Protein AF-A0A553P8K8-F1 (afdb_monomer)

Mean predicted aligned error: 15.62 Å

pLDDT: mean 84.31, std 15.97, range [32.31, 98.62]

Secondary structure (DSSP, 8-state):
-----------------------HHHHTTT-EEEETTS--GGG-EETTSSTTS-TTEEEETT-S---HHHHTTT-EEEETTT--SEEEETTSSTTS-TTEEEEEE------TT-----EEGGGTEEEEEGGG-SS-EETTSSSSSTTEEEEESS----HHHHHHHHHTT-BEEEEE-SSTTS--EEETTEEGGG--HHHHHHTT--HHHHHHHGGGTT--SHHHHHHTT--GGG-B--HHHHHHHHHHHHHHHHHHHGGGTTTS-HHHHHHHHHHHHHHGGGGTSS--SSSS-TTS--HHHHHHHTS---HHHHHHHHHHHHHHHHHTT--HHHHHHHHHHHHH-

Structure (mmCIF, N/CA/C/O backbone):
data_AF-A0A553P8K8-F1
#
_entry.id   AF-A0A553P8K8-F1
#
loop_
_atom_site.group_PDB
_atom_site.id
_atom_site.type_symbol
_atom_site.label_atom_id
_atom_site.label_alt_id
_atom_site.label_comp_id
_atom_site.label_asym_id
_atom_site.label_entity_id
_atom_site.label_seq_id
_atom_site.pdbx_PDB_ins_code
_atom_site.Cartn_x
_atom_site.Cartn_y
_atom_site.Cartn_z
_atom_site.occupancy
_atom_site.B_iso_or_equiv
_atom_site.auth_seq_id
_atom_site.auth_comp_id
_atom_site.auth_asym_id
_atom_site.auth_atom_id
_atom_site.pdbx_PDB_model_num
ATOM 1 N N . MET A 1 1 ? 27.779 -40.373 88.474 1.00 36.53 1 MET A N 1
ATOM 2 C CA . MET A 1 1 ? 28.118 -40.672 87.062 1.00 36.53 1 MET A CA 1
ATOM 3 C C . MET A 1 1 ? 26.803 -40.945 86.344 1.00 36.53 1 MET A C 1
ATOM 5 O O . MET A 1 1 ? 26.098 -41.831 86.791 1.00 36.53 1 MET A O 1
ATOM 9 N N . TRP A 1 2 ? 26.260 -40.029 85.531 1.00 32.31 2 TRP A N 1
ATOM 10 C CA . TRP A 1 2 ? 26.608 -39.747 84.117 1.00 32.31 2 TRP A CA 1
ATOM 11 C C . TRP A 1 2 ? 26.552 -41.024 83.241 1.00 32.31 2 TRP A C 1
ATOM 13 O O . TRP A 1 2 ? 27.182 -41.990 83.642 1.00 32.31 2 TRP A O 1
ATOM 23 N N . PHE A 1 3 ? 25.894 -41.157 82.074 1.00 33.22 3 PHE A N 1
ATOM 24 C CA . PHE A 1 3 ? 25.205 -40.263 81.119 1.00 33.22 3 PHE A CA 1
ATOM 25 C C . PHE A 1 3 ? 24.435 -41.147 80.076 1.00 33.22 3 PHE A C 1
ATOM 27 O O . PHE A 1 3 ? 24.927 -42.223 79.759 1.00 33.22 3 PHE A O 1
ATOM 34 N N . LEU A 1 4 ? 23.281 -40.669 79.561 1.00 38.62 4 LEU A N 1
ATOM 35 C CA . LEU A 1 4 ? 22.774 -40.659 78.150 1.00 38.62 4 LEU A CA 1
ATOM 36 C C . LEU A 1 4 ? 22.947 -41.902 77.222 1.00 38.62 4 LEU A C 1
ATOM 38 O O . LEU A 1 4 ? 24.040 -42.411 77.039 1.00 38.62 4 LEU A O 1
ATOM 42 N N . THR A 1 5 ? 21.932 -42.416 76.510 1.00 41.25 5 THR A N 1
ATOM 43 C CA . THR A 1 5 ? 21.154 -41.851 75.369 1.00 41.25 5 THR A CA 1
ATOM 44 C C . THR A 1 5 ? 20.047 -42.885 75.020 1.00 41.25 5 THR A C 1
ATOM 46 O O . THR A 1 5 ? 20.239 -44.069 75.255 1.00 41.25 5 THR A O 1
ATOM 49 N N . GLY A 1 6 ? 18.840 -42.603 74.521 1.00 42.31 6 GLY A N 1
ATOM 50 C CA . GLY A 1 6 ? 18.381 -41.533 73.641 1.00 42.31 6 GLY A CA 1
ATOM 51 C C . GLY A 1 6 ? 18.150 -42.078 72.222 1.00 42.31 6 GLY A C 1
ATOM 52 O O . GLY A 1 6 ? 18.963 -41.804 71.350 1.00 42.31 6 GLY A O 1
ATOM 53 N N . LEU A 1 7 ? 17.070 -42.840 71.978 1.00 38.34 7 LEU A N 1
ATOM 54 C CA . LEU A 1 7 ? 16.635 -43.197 70.618 1.00 38.34 7 LEU A CA 1
ATOM 55 C C . LEU A 1 7 ? 15.316 -42.486 70.297 1.00 38.34 7 LEU A C 1
ATOM 57 O O . LEU A 1 7 ? 14.220 -43.021 70.450 1.00 38.34 7 LEU A O 1
ATOM 61 N N . THR A 1 8 ? 15.444 -41.226 69.894 1.00 40.09 8 THR A N 1
ATOM 62 C CA . THR A 1 8 ? 14.352 -40.408 69.373 1.00 40.09 8 THR A CA 1
ATOM 63 C C . THR A 1 8 ? 14.054 -40.860 67.947 1.00 40.09 8 THR A C 1
ATOM 65 O O . THR A 1 8 ? 14.883 -40.705 67.051 1.00 40.09 8 THR A O 1
ATOM 68 N N . LEU A 1 9 ? 12.863 -41.416 67.726 1.00 37.69 9 LEU A N 1
ATOM 69 C CA . LEU A 1 9 ? 12.336 -41.681 66.392 1.00 37.69 9 LEU A CA 1
ATOM 70 C C . LEU A 1 9 ? 12.043 -40.329 65.722 1.00 37.69 9 LEU A C 1
ATOM 72 O O . LEU A 1 9 ? 11.019 -39.697 65.979 1.00 37.69 9 LEU A O 1
ATOM 76 N N . VAL A 1 10 ? 12.975 -39.850 64.899 1.00 37.12 10 VAL A N 1
ATOM 77 C CA . VAL A 1 10 ? 12.772 -38.674 64.049 1.00 37.12 10 VAL A CA 1
ATOM 78 C C . VAL A 1 10 ? 11.773 -39.063 62.963 1.00 37.12 10 VAL A C 1
ATOM 80 O O . VAL A 1 10 ? 12.131 -39.632 61.934 1.00 37.12 10 VAL A O 1
ATOM 83 N N . ILE A 1 11 ? 10.495 -38.764 63.197 1.00 42.91 11 ILE A N 1
ATOM 84 C CA . ILE A 1 11 ? 9.502 -38.689 62.128 1.00 42.91 11 ILE A CA 1
ATOM 85 C C . ILE A 1 11 ? 9.919 -37.497 61.268 1.00 42.91 11 ILE A C 1
ATOM 87 O O . ILE A 1 11 ? 9.660 -36.343 61.608 1.00 42.91 11 ILE A O 1
ATOM 91 N N . LEU A 1 12 ? 10.606 -37.786 60.164 1.00 33.94 12 LEU A N 1
ATOM 92 C CA . LEU A 1 12 ? 10.757 -36.871 59.042 1.00 33.94 12 LEU A CA 1
ATOM 93 C C . LEU A 1 12 ? 9.349 -36.473 58.594 1.00 33.94 12 LEU A C 1
ATOM 95 O O . LEU A 1 12 ? 8.685 -37.194 57.847 1.00 33.94 12 LEU A O 1
ATOM 99 N N . GLN A 1 13 ? 8.877 -35.324 59.081 1.00 36.78 13 GLN A N 1
ATOM 100 C CA . GLN A 1 13 ? 7.763 -34.628 58.467 1.00 36.78 13 GLN A CA 1
ATOM 101 C C . GLN A 1 13 ? 8.209 -34.246 57.062 1.00 36.78 13 GLN A C 1
ATOM 103 O O . GLN A 1 13 ? 8.885 -33.243 56.836 1.00 36.78 13 GLN A O 1
ATOM 108 N N . LEU A 1 14 ? 7.846 -35.100 56.108 1.00 39.72 14 LEU A N 1
ATOM 109 C CA . LEU A 1 14 ? 7.731 -34.722 54.716 1.00 39.72 14 LEU A CA 1
ATOM 110 C C . LEU A 1 14 ? 6.786 -33.522 54.689 1.00 39.72 14 LEU A C 1
ATOM 112 O O . LEU A 1 14 ? 5.568 -33.683 54.765 1.00 39.72 14 LEU A O 1
ATOM 116 N N . ASN A 1 15 ? 7.367 -32.324 54.607 1.00 37.97 15 ASN A N 1
ATOM 117 C CA . ASN A 1 15 ? 6.693 -31.123 54.150 1.00 37.97 15 ASN A CA 1
ATOM 118 C C . ASN A 1 15 ? 6.167 -31.432 52.747 1.00 37.97 15 ASN A C 1
ATOM 120 O O . ASN A 1 15 ? 6.814 -31.146 51.740 1.00 37.97 15 ASN A O 1
ATOM 124 N N . LYS A 1 16 ? 4.994 -32.070 52.679 1.00 39.38 16 LYS A N 1
ATOM 125 C CA . LYS A 1 16 ? 4.161 -32.046 51.491 1.00 39.38 16 LYS A CA 1
ATOM 126 C C . LYS A 1 16 ? 3.899 -30.570 51.271 1.00 39.38 16 LYS A C 1
ATOM 128 O O . LYS A 1 16 ? 3.116 -29.963 51.997 1.00 39.38 16 LYS A O 1
ATOM 133 N N . ALA A 1 17 ? 4.601 -29.983 50.308 1.00 38.50 17 ALA A N 1
ATOM 134 C CA . ALA A 1 17 ? 4.125 -28.776 49.675 1.00 38.50 17 ALA A CA 1
ATOM 135 C C . ALA A 1 17 ? 2.690 -29.100 49.255 1.00 38.50 17 ALA A C 1
ATOM 137 O O . ALA A 1 17 ? 2.476 -29.910 48.353 1.00 38.50 17 ALA A O 1
ATOM 138 N N . PHE A 1 18 ? 1.713 -28.592 50.006 1.00 46.38 18 PHE A N 1
ATOM 139 C CA . PHE A 1 18 ? 0.316 -28.718 49.641 1.00 46.38 18 PHE A CA 1
ATOM 140 C C . PHE A 1 18 ? 0.182 -27.938 48.341 1.00 46.38 18 PHE A C 1
ATOM 142 O O . PHE A 1 18 ? 0.095 -26.713 48.335 1.00 46.38 18 PHE A O 1
ATOM 149 N N . CYS A 1 19 ? 0.267 -28.645 47.218 1.00 54.34 19 CYS A N 1
ATOM 150 C CA . CYS A 1 19 ? -0.132 -28.090 45.946 1.00 54.34 19 CYS A CA 1
ATOM 151 C C . CYS A 1 19 ? -1.620 -27.781 46.087 1.00 54.34 19 CYS A C 1
ATOM 153 O O . CYS A 1 19 ? -2.432 -28.698 46.166 1.00 54.34 19 CYS A O 1
ATOM 155 N N . TYR A 1 20 ? -1.967 -26.501 46.185 1.00 72.00 20 TYR A N 1
ATOM 156 C CA . TYR A 1 20 ? -3.355 -26.072 46.115 1.00 72.00 20 TYR A CA 1
ATOM 157 C C . TYR A 1 20 ? -3.889 -26.450 44.734 1.00 72.00 20 TYR A C 1
ATOM 159 O O . TYR A 1 20 ? -3.288 -26.104 43.713 1.00 72.00 20 TYR A O 1
ATOM 167 N N . TYR A 1 21 ? -4.996 -27.179 44.695 1.00 80.19 21 TYR A N 1
ATOM 168 C CA . TYR A 1 21 ? -5.663 -27.562 43.456 1.00 80.19 21 TYR A CA 1
ATOM 169 C C . TYR A 1 21 ? -7.107 -27.084 43.491 1.00 80.19 21 TYR A C 1
ATOM 171 O O . TYR A 1 21 ? -7.679 -26.855 44.554 1.00 80.19 21 TYR A O 1
ATOM 179 N N . ASN A 1 22 ? -7.702 -26.866 42.323 1.00 86.75 22 ASN A N 1
ATOM 180 C CA . ASN A 1 22 ? -9.091 -26.439 42.270 1.00 86.75 22 ASN A CA 1
ATOM 181 C C . ASN A 1 22 ? -10.005 -27.666 42.387 1.00 86.75 22 ASN A C 1
ATOM 183 O O . ASN A 1 22 ? -9.867 -28.612 41.614 1.00 86.75 22 ASN A O 1
ATOM 187 N N . GLU A 1 23 ? -10.912 -27.664 43.358 1.00 88.38 23 GLU A N 1
ATOM 188 C CA . GLU A 1 23 ? -11.800 -28.796 43.645 1.00 88.38 23 GLU A CA 1
ATOM 189 C C . GLU A 1 23 ? -13.124 -28.686 42.881 1.00 88.38 23 GLU A C 1
ATOM 191 O O . GLU A 1 23 ? -13.631 -27.584 42.659 1.00 88.38 23 GLU A O 1
ATOM 196 N N . ALA A 1 24 ? -13.735 -29.825 42.534 1.00 86.00 24 ALA A N 1
ATOM 197 C CA . ALA A 1 24 ? -14.970 -29.877 41.742 1.00 86.00 24 ALA A CA 1
ATOM 198 C C . ALA A 1 24 ? -16.115 -29.037 42.343 1.00 86.00 24 ALA A C 1
ATOM 200 O O . ALA A 1 24 ? -16.839 -28.354 41.624 1.00 86.00 24 ALA A O 1
ATOM 201 N N . SER A 1 25 ? -16.245 -29.015 43.671 1.00 88.88 25 SER A N 1
ATOM 202 C CA . SER A 1 25 ? -17.232 -28.203 44.395 1.00 88.88 25 SER A CA 1
ATOM 203 C C . SER A 1 25 ? -17.076 -26.691 44.187 1.00 88.88 25 SER A C 1
ATOM 205 O O . SER A 1 25 ? -18.080 -25.970 44.231 1.00 88.88 25 SER A O 1
ATOM 207 N N . CYS A 1 26 ? -15.849 -26.209 43.965 1.00 90.75 26 CYS A N 1
ATOM 208 C CA . CYS A 1 26 ? -15.557 -24.811 43.648 1.00 90.75 26 CYS A CA 1
ATOM 209 C C . CYS A 1 26 ? -15.636 -24.535 42.141 1.00 90.75 26 CYS A C 1
ATOM 211 O O . CYS A 1 26 ? -16.219 -23.529 41.737 1.00 90.75 26 CYS A O 1
ATOM 213 N N . VAL A 1 27 ? -15.154 -25.466 41.310 1.00 83.81 27 VAL A N 1
ATOM 214 C CA . VAL A 1 27 ? -15.294 -25.404 39.844 1.00 83.81 27 VAL A CA 1
ATOM 215 C C . VAL A 1 27 ? -16.767 -25.275 39.444 1.00 83.81 27 VAL A C 1
ATOM 217 O O . VAL A 1 27 ? -17.113 -24.400 38.658 1.00 83.81 27 VAL A O 1
ATOM 220 N N . ASN A 1 28 ? -17.658 -26.057 40.063 1.00 84.94 28 ASN A N 1
ATOM 221 C CA . ASN A 1 28 ? -19.104 -25.999 39.816 1.00 84.94 28 ASN A CA 1
ATOM 222 C C . ASN A 1 28 ? -19.750 -24.668 40.240 1.00 84.94 28 ASN A C 1
ATOM 224 O O . ASN A 1 28 ? -20.849 -24.352 39.795 1.00 84.94 28 ASN A O 1
ATOM 228 N N . ALA A 1 29 ? -19.096 -23.890 41.106 1.00 84.44 29 ALA A N 1
ATOM 229 C CA . ALA A 1 29 ? -19.521 -22.536 41.463 1.00 84.44 29 ALA A CA 1
ATOM 230 C C . ALA A 1 29 ? -18.942 -21.462 40.520 1.00 84.44 29 ALA A C 1
ATOM 232 O O . ALA A 1 29 ? -19.149 -20.273 40.759 1.00 84.44 29 ALA A O 1
ATOM 233 N N . GLY A 1 30 ? -18.196 -21.865 39.485 1.00 83.44 30 GLY A N 1
ATOM 234 C CA . GLY A 1 30 ? -17.503 -20.964 38.569 1.00 83.44 30 GLY A CA 1
ATOM 235 C C . GLY A 1 30 ? -16.319 -20.243 39.213 1.00 83.44 30 GLY A C 1
ATOM 236 O O . GLY A 1 30 ? -16.055 -19.100 38.858 1.00 83.44 30 GLY A O 1
ATOM 237 N N . GLY A 1 31 ? -15.651 -20.859 40.196 1.00 88.81 31 GLY A N 1
ATOM 238 C CA . GLY A 1 31 ? -14.584 -20.217 40.962 1.00 88.81 31 GLY A CA 1
ATOM 239 C C . GLY A 1 31 ? -13.287 -21.015 41.075 1.00 88.81 31 GLY A C 1
ATOM 240 O O . GLY A 1 31 ? -13.131 -22.107 40.522 1.00 88.81 31 GLY A O 1
ATOM 241 N N . TYR A 1 32 ? -12.350 -20.447 41.839 1.00 91.31 32 TYR A N 1
ATOM 242 C CA . TYR A 1 32 ? -11.056 -21.051 42.157 1.00 91.31 32 TYR A CA 1
ATOM 243 C C . TYR A 1 32 ? -10.779 -21.125 43.653 1.00 91.31 32 TYR A C 1
ATOM 245 O O . TYR A 1 32 ? -10.915 -20.129 44.365 1.00 91.31 32 TYR A O 1
ATOM 253 N N . CYS A 1 33 ? -10.318 -22.289 44.110 1.00 92.25 33 CYS A N 1
ATOM 254 C CA . CYS A 1 33 ? -9.727 -22.456 45.432 1.00 92.25 33 CYS A CA 1
ATOM 255 C C . CYS A 1 33 ? -8.411 -21.675 45.511 1.00 92.25 33 CYS A C 1
ATOM 257 O O . CYS A 1 33 ? -7.415 -22.059 44.898 1.00 92.25 33 CYS A O 1
ATOM 259 N N . ILE A 1 34 ? -8.421 -20.565 46.250 1.00 90.56 34 ILE A N 1
ATOM 260 C CA . ILE A 1 34 ? -7.244 -19.725 46.495 1.00 90.56 34 ILE A CA 1
ATOM 261 C C . ILE A 1 34 ? -7.153 -19.358 47.984 1.00 90.56 34 ILE A C 1
ATOM 263 O O . ILE A 1 34 ? -8.176 -19.342 48.679 1.00 90.56 34 ILE A O 1
ATOM 267 N N . PRO A 1 35 ? -5.954 -19.028 48.494 1.00 90.62 35 PRO A N 1
ATOM 268 C CA . PRO A 1 35 ? -5.808 -18.471 49.832 1.00 90.62 35 PRO A CA 1
ATOM 269 C C . PRO A 1 35 ? -6.635 -17.199 50.011 1.00 90.62 35 PRO A C 1
ATOM 271 O O . PRO A 1 35 ? -6.678 -16.358 49.117 1.00 90.62 35 PRO A O 1
ATOM 274 N N . THR A 1 36 ? -7.211 -16.992 51.193 1.00 87.31 36 THR A N 1
ATOM 275 C CA . THR A 1 36 ? -7.914 -15.741 51.535 1.00 87.31 36 THR A CA 1
ATOM 276 C C . THR A 1 36 ? -7.004 -14.512 51.519 1.00 87.31 36 THR A C 1
ATOM 278 O O . THR A 1 36 ? -7.497 -13.392 51.494 1.00 87.31 36 THR A O 1
ATOM 281 N N . SER A 1 37 ? -5.682 -14.707 51.527 1.00 87.94 37 SER A N 1
ATOM 282 C CA . SER A 1 37 ? -4.684 -13.653 51.319 1.00 87.94 37 SER A CA 1
ATOM 283 C C . SER A 1 37 ? -4.485 -13.273 49.845 1.00 87.94 37 SER A C 1
ATOM 285 O O . SER A 1 37 ? -3.849 -12.261 49.560 1.00 87.94 37 SER A O 1
ATOM 287 N N . SER A 1 38 ? -4.994 -14.070 48.901 1.00 85.88 38 SER A N 1
ATOM 288 C CA . SER A 1 38 ? -4.903 -13.787 47.468 1.00 85.88 38 SER A CA 1
ATOM 289 C C . SER A 1 38 ? -6.018 -12.835 47.016 1.00 85.88 38 SER A C 1
ATOM 291 O O . SER A 1 38 ? -7.126 -12.889 47.555 1.00 85.88 38 SER A O 1
ATOM 293 N N . PRO A 1 39 ? -5.777 -11.980 46.005 1.00 84.94 39 PRO A N 1
ATOM 294 C CA . PRO A 1 39 ? -6.797 -11.067 45.502 1.00 84.94 39 PRO A CA 1
ATOM 295 C C . PRO A 1 39 ? -8.013 -11.817 44.942 1.00 84.94 39 PRO A C 1
ATOM 297 O O . PRO A 1 39 ? -7.901 -12.560 43.969 1.00 84.94 39 PRO A O 1
ATOM 300 N N . CYS A 1 40 ? -9.188 -11.564 45.518 1.00 89.31 40 CYS A N 1
ATOM 301 C CA . CYS A 1 40 ? -10.476 -11.965 44.963 1.00 89.31 40 CYS A CA 1
ATOM 302 C C . CYS A 1 40 ? -11.297 -10.699 44.690 1.00 89.31 40 CYS A C 1
ATOM 304 O O . CYS A 1 40 ? -11.719 -10.040 45.648 1.00 89.31 40 CYS A O 1
ATOM 306 N N . PRO A 1 41 ? -11.507 -10.305 43.421 1.00 88.75 41 PRO A N 1
ATOM 307 C CA . PRO A 1 41 ? -12.239 -9.083 43.102 1.00 88.75 41 PRO A CA 1
ATOM 308 C C . PRO A 1 41 ? -13.611 -9.035 43.789 1.00 88.75 41 PRO A C 1
ATOM 310 O O . PRO A 1 41 ? -14.401 -9.978 43.707 1.00 88.75 41 PRO A O 1
ATOM 313 N N . GLY A 1 42 ? -13.883 -7.941 44.505 1.00 87.50 42 GLY A N 1
ATOM 314 C CA . GLY A 1 42 ? -15.120 -7.765 45.273 1.00 87.50 42 GLY A CA 1
ATOM 315 C C . GLY A 1 42 ? -15.257 -8.670 46.504 1.00 87.50 42 GLY A C 1
ATOM 316 O O . GLY A 1 42 ? -16.363 -8.811 47.012 1.00 87.50 42 GLY A O 1
ATOM 317 N N . ASN A 1 43 ? -14.168 -9.297 46.967 1.00 89.06 43 ASN A N 1
ATOM 318 C CA . ASN A 1 43 ? -14.136 -10.175 48.142 1.00 89.06 43 ASN A CA 1
ATOM 319 C C . ASN A 1 43 ? -15.144 -11.348 48.080 1.00 89.06 43 ASN A C 1
ATOM 321 O O . ASN A 1 43 ? -15.662 -11.789 49.105 1.00 89.06 43 ASN A O 1
ATOM 325 N N . LYS A 1 44 ? -15.445 -11.853 46.872 1.00 92.12 44 LYS A N 1
ATOM 326 C CA . LYS A 1 44 ? -16.455 -12.903 46.636 1.00 92.12 44 LYS A CA 1
ATOM 327 C C . LYS A 1 44 ? -15.937 -14.309 46.955 1.00 92.12 44 LYS A C 1
ATOM 329 O O . LYS A 1 44 ? -15.782 -15.150 46.069 1.00 92.12 44 LYS A O 1
ATOM 334 N N . PHE A 1 45 ? -15.659 -14.551 48.230 1.00 94.38 45 PHE A N 1
ATOM 335 C CA . PHE A 1 45 ? -15.276 -15.864 48.738 1.00 94.38 45 PHE A CA 1
ATOM 336 C C . PHE A 1 45 ? -16.484 -16.680 49.201 1.00 94.38 45 PHE A C 1
ATOM 338 O O . PHE A 1 45 ? -17.340 -16.187 49.931 1.00 94.38 45 PHE A O 1
ATOM 345 N N . VAL A 1 46 ? -16.489 -17.967 48.859 1.00 93.50 46 VAL A N 1
ATOM 346 C CA . VAL A 1 46 ? -17.456 -18.964 49.326 1.00 93.50 46 VAL A CA 1
ATOM 347 C C . VAL A 1 46 ? -16.724 -20.013 50.166 1.00 93.50 46 VAL A C 1
ATOM 349 O O . VAL A 1 46 ? -15.809 -20.694 49.691 1.00 93.50 46 VAL A O 1
ATOM 352 N N . SER A 1 47 ? -17.116 -20.131 51.436 1.00 92.69 47 SER A N 1
ATOM 353 C CA . SER A 1 47 ? -16.589 -21.134 52.374 1.00 92.69 47 SER A CA 1
ATOM 354 C C . SER A 1 47 ? -17.117 -22.540 52.054 1.00 92.69 47 SER A C 1
ATOM 356 O O . SER A 1 47 ? -18.184 -22.693 51.463 1.00 92.69 47 SER A O 1
ATOM 358 N N . GLY A 1 48 ? -16.377 -23.582 52.451 1.00 90.38 48 GLY A N 1
ATOM 359 C CA . GLY A 1 48 ? -16.825 -24.981 52.344 1.00 90.38 48 GLY A CA 1
ATOM 360 C C . GLY A 1 48 ? -16.820 -25.574 50.929 1.00 90.38 48 GLY A C 1
ATOM 361 O O . GLY A 1 48 ? -17.246 -26.707 50.738 1.00 90.38 48 GLY A O 1
ATOM 362 N N . ARG A 1 49 ? -16.335 -24.834 49.924 1.00 92.62 49 ARG A N 1
ATOM 363 C CA . ARG A 1 49 ? -16.231 -25.301 48.528 1.00 92.62 49 ARG A CA 1
ATOM 364 C C . ARG A 1 49 ? -14.854 -25.855 48.150 1.00 92.62 49 ARG A C 1
ATOM 366 O O . ARG A 1 49 ? -14.710 -26.357 47.039 1.00 92.62 49 ARG A O 1
ATOM 373 N N . CYS A 1 50 ? -13.900 -25.807 49.078 1.00 93.31 50 CYS A N 1
ATOM 374 C CA . CYS A 1 50 ? -12.576 -26.429 48.986 1.00 93.31 50 CYS A CA 1
ATOM 375 C C . CYS A 1 50 ? -12.355 -27.352 50.209 1.00 93.31 50 CYS A C 1
ATOM 377 O O . CYS A 1 50 ? -11.513 -27.051 51.054 1.00 93.31 50 CYS A O 1
ATOM 379 N N . PRO A 1 51 ? -13.210 -28.378 50.411 1.00 91.38 51 PRO A N 1
ATOM 380 C CA . PRO A 1 51 ? -13.271 -29.157 51.654 1.00 91.38 51 PRO A CA 1
ATOM 381 C C . PRO A 1 51 ? -12.020 -29.987 51.944 1.00 91.38 51 PRO A C 1
ATOM 383 O O . PRO A 1 51 ? -11.779 -30.329 53.099 1.00 91.38 51 PRO A O 1
ATOM 386 N N . THR A 1 52 ? -11.230 -30.325 50.924 1.00 90.25 52 THR A N 1
ATOM 387 C CA . THR A 1 52 ? -9.990 -31.095 51.115 1.00 90.25 52 THR A CA 1
ATOM 388 C C . THR A 1 52 ? -8.777 -30.209 51.412 1.00 90.25 52 THR A C 1
ATOM 390 O O . THR A 1 52 ? -7.674 -30.722 51.618 1.00 90.25 52 THR A O 1
ATOM 393 N N . GLN A 1 53 ? -8.965 -28.885 51.453 1.00 89.44 53 GLN A N 1
ATOM 394 C CA . GLN A 1 53 ? -7.907 -27.904 51.660 1.00 89.44 53 GLN A CA 1
ATOM 395 C C . GLN A 1 53 ? -7.974 -27.224 53.034 1.00 89.44 53 GLN A C 1
ATOM 397 O O . GLN A 1 53 ? -9.022 -27.211 53.682 1.00 89.44 53 GLN A O 1
ATOM 402 N N . PRO A 1 54 ? -6.850 -26.648 53.504 1.00 89.38 54 PRO A N 1
ATOM 403 C CA . PRO A 1 54 ? -6.809 -25.899 54.756 1.00 89.38 54 PRO A CA 1
ATOM 404 C C . PRO A 1 54 ? -7.858 -24.778 54.812 1.00 89.38 54 PRO A C 1
ATOM 406 O O . PRO A 1 54 ? -8.184 -24.170 53.796 1.00 89.38 54 PRO A O 1
ATOM 409 N N . GLY A 1 55 ? -8.351 -24.445 56.011 1.00 85.94 55 GLY A N 1
ATOM 410 C CA . GLY A 1 55 ? -9.466 -23.497 56.191 1.00 85.94 55 GLY A CA 1
ATOM 411 C C . GLY A 1 55 ? -9.216 -22.058 55.705 1.00 85.94 55 GLY A C 1
ATOM 412 O O . GLY A 1 55 ? -10.163 -21.286 55.548 1.00 85.94 55 GLY A O 1
ATOM 413 N N . ASN A 1 56 ? -7.960 -21.686 55.440 1.00 90.19 56 ASN A N 1
ATOM 414 C CA . ASN A 1 56 ? -7.588 -20.417 54.808 1.00 90.19 56 ASN A CA 1
ATOM 415 C C . ASN A 1 56 ? -7.688 -20.447 53.271 1.00 90.19 56 ASN A C 1
ATOM 417 O O . ASN A 1 56 ? -7.414 -19.430 52.637 1.00 90.19 56 ASN A O 1
ATOM 421 N N . ILE A 1 57 ? -8.072 -21.572 52.665 1.00 92.75 57 ILE A N 1
ATOM 422 C CA . ILE A 1 57 ? -8.398 -21.688 51.244 1.00 92.75 57 ILE A CA 1
ATOM 423 C C . ILE A 1 57 ? -9.913 -21.603 51.080 1.00 92.75 57 ILE A C 1
ATOM 425 O O . ILE A 1 57 ? -10.673 -22.373 51.667 1.00 92.75 57 ILE A O 1
ATOM 429 N N . LYS A 1 58 ? -10.367 -20.651 50.267 1.00 93.94 58 LYS A N 1
ATOM 430 C CA . LYS A 1 58 ? -11.788 -20.460 49.958 1.00 93.94 58 LYS A CA 1
ATOM 431 C C . LYS A 1 58 ? -11.989 -20.383 48.453 1.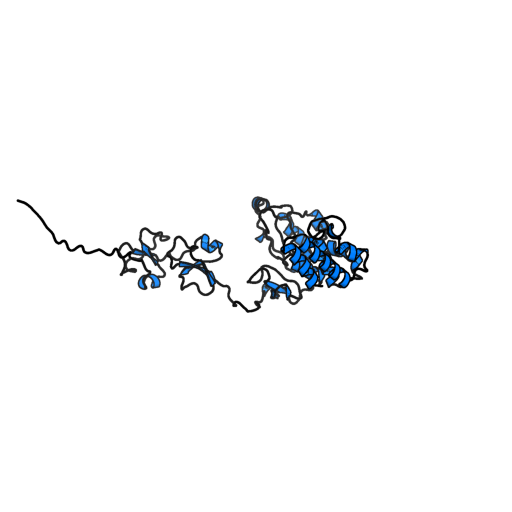00 93.94 58 LYS A C 1
ATOM 433 O O . LYS A 1 58 ? -11.064 -20.083 47.702 1.00 93.94 58 LYS A O 1
ATOM 438 N N . CYS A 1 59 ? -13.216 -20.637 48.012 1.00 94.88 59 CYS A N 1
ATOM 439 C CA . CYS A 1 59 ? -13.564 -20.546 46.602 1.00 94.88 59 CYS A CA 1
ATOM 440 C C . CYS A 1 59 ? -13.842 -19.089 46.224 1.00 94.88 59 CYS A C 1
ATOM 442 O O . CYS A 1 59 ? -14.808 -18.510 46.715 1.00 94.88 59 CYS A O 1
ATOM 444 N N . CYS A 1 60 ? -13.011 -18.485 45.378 1.00 94.12 60 CYS A N 1
ATOM 445 C CA . CYS A 1 60 ? -13.264 -17.159 44.819 1.00 94.12 60 CYS A CA 1
ATOM 446 C C . CYS A 1 60 ? -14.062 -17.286 43.516 1.00 94.12 60 CYS A C 1
ATOM 448 O O . CYS A 1 60 ? -13.546 -17.826 42.539 1.00 94.12 60 CYS A O 1
ATOM 450 N N . THR A 1 61 ? -15.288 -16.761 43.478 1.00 92.81 61 THR A N 1
ATOM 451 C CA . THR A 1 61 ? -16.182 -16.839 42.299 1.00 92.81 61 THR A CA 1
ATOM 452 C C . THR A 1 61 ? -16.047 -15.640 41.355 1.00 92.81 61 THR A C 1
ATOM 454 O O . THR A 1 61 ? -16.850 -15.464 40.445 1.00 92.81 61 THR A O 1
ATOM 457 N N . SER A 1 62 ? -15.066 -14.768 41.599 1.00 88.56 62 SER A N 1
ATOM 458 C CA . SER A 1 62 ? -14.729 -13.630 40.731 1.00 88.56 62 SER A CA 1
ATOM 459 C C . SER A 1 62 ? -13.522 -13.910 39.824 1.00 88.56 62 SER A C 1
ATOM 461 O O . SER A 1 62 ? -12.962 -12.979 39.251 1.00 88.56 62 SER A O 1
ATOM 463 N N . ILE A 1 63 ? -13.076 -15.167 39.744 1.00 87.81 63 ILE A N 1
ATOM 464 C CA . ILE A 1 63 ? -11.999 -15.640 38.864 1.00 87.81 63 ILE A CA 1
ATOM 465 C C . ILE A 1 63 ? -12.608 -16.692 37.923 1.00 87.81 63 ILE A C 1
ATOM 467 O O . ILE A 1 63 ? -13.332 -17.555 38.417 1.00 87.81 63 ILE A O 1
ATOM 471 N N . PRO A 1 64 ? -12.284 -16.683 36.620 1.00 88.88 64 PRO A N 1
ATOM 472 C CA . PRO A 1 64 ? -11.294 -15.819 35.984 1.00 88.88 64 PRO A CA 1
ATOM 473 C C . PRO A 1 64 ? -11.827 -14.413 35.667 1.00 88.88 64 PRO A C 1
ATOM 475 O O . PRO A 1 64 ? -13.021 -14.214 35.465 1.00 88.88 64 PRO A O 1
ATOM 478 N N . TYR A 1 65 ? -10.930 -13.426 35.648 1.00 86.00 65 TYR A N 1
ATOM 479 C CA . TYR A 1 65 ? -11.224 -12.042 35.261 1.00 86.00 65 TYR A CA 1
ATOM 480 C C . TYR A 1 65 ? -10.192 -11.531 34.258 1.00 86.00 65 TYR A C 1
ATOM 482 O O . TYR A 1 65 ? -9.043 -11.971 34.246 1.00 86.00 65 TYR A O 1
ATOM 490 N N . ASP A 1 66 ? -10.577 -10.573 33.423 1.00 88.56 66 ASP A N 1
ATOM 491 C CA . ASP A 1 66 ? -9.683 -10.079 32.382 1.00 88.56 66 ASP A CA 1
ATOM 492 C C . ASP A 1 66 ? -8.576 -9.177 32.929 1.00 88.56 66 ASP A C 1
ATOM 494 O O . ASP A 1 66 ? -8.806 -8.216 33.667 1.00 88.56 66 ASP A O 1
ATOM 498 N N . GLU A 1 67 ? -7.346 -9.465 32.509 1.00 88.00 67 GLU A N 1
ATOM 499 C CA . GLU A 1 67 ? -6.169 -8.659 32.816 1.00 88.00 67 GLU A CA 1
ATOM 500 C C . GLU A 1 67 ? -5.650 -7.941 31.571 1.00 88.00 67 GLU A C 1
ATOM 502 O O . GLU A 1 67 ? -5.694 -8.465 30.457 1.00 88.00 67 GLU A O 1
ATOM 507 N N . ARG A 1 68 ? -5.077 -6.747 31.772 1.00 91.00 68 ARG A N 1
ATOM 508 C CA . ARG A 1 68 ? -4.541 -5.887 30.704 1.00 91.00 68 ARG A CA 1
ATOM 509 C C . ARG A 1 68 ? -3.549 -6.607 29.796 1.00 91.00 68 ARG A C 1
ATOM 511 O O . ARG A 1 68 ? -3.493 -6.321 28.607 1.00 91.00 68 ARG A O 1
ATOM 518 N N . GLN A 1 69 ? -2.759 -7.522 30.349 1.00 90.25 69 GLN A N 1
ATOM 519 C CA . GLN A 1 69 ? -1.766 -8.306 29.623 1.00 90.25 69 GLN A CA 1
ATOM 520 C C . GLN A 1 69 ? -2.420 -9.308 28.666 1.00 90.25 69 GLN A C 1
ATOM 522 O O . GLN A 1 69 ? -1.845 -9.583 27.619 1.00 90.25 69 GLN A O 1
ATOM 527 N N . CYS A 1 70 ? -3.603 -9.829 28.997 1.00 89.44 70 CYS A N 1
ATOM 528 C CA . CYS A 1 70 ? -4.364 -10.712 28.123 1.00 89.44 70 CYS A CA 1
ATOM 529 C C . CYS A 1 70 ? -5.199 -9.928 27.103 1.00 89.44 70 CYS A C 1
ATOM 531 O O . CYS A 1 70 ? -5.179 -10.241 25.913 1.00 89.44 70 CYS A O 1
ATOM 533 N N . THR A 1 71 ? -5.853 -8.847 27.533 1.00 85.94 71 THR A N 1
ATOM 534 C CA . THR A 1 71 ? -6.666 -8.019 26.630 1.00 85.94 71 THR A CA 1
ATOM 535 C C . THR A 1 71 ? -5.818 -7.263 25.604 1.00 85.94 71 THR A C 1
ATOM 537 O O . THR A 1 71 ? -6.245 -7.110 24.464 1.00 85.94 71 THR A O 1
ATOM 540 N N . SER A 1 72 ? -4.575 -6.888 25.942 1.00 84.62 72 SER A N 1
ATOM 541 C CA . SER A 1 72 ? -3.589 -6.360 24.975 1.00 84.62 72 SER A CA 1
ATOM 542 C C . SER A 1 72 ? -3.234 -7.348 23.859 1.00 84.62 72 SER A C 1
ATOM 544 O O . SER A 1 72 ? -2.811 -6.926 22.788 1.00 84.62 72 SER A O 1
ATOM 546 N N . GLU A 1 73 ? -3.403 -8.651 24.093 1.00 82.31 73 GLU A N 1
ATOM 547 C CA . GLU A 1 73 ? -3.186 -9.711 23.097 1.00 82.31 73 GLU A CA 1
ATOM 548 C C . GLU A 1 73 ? -4.480 -10.074 22.343 1.00 82.31 73 GLU A C 1
ATOM 550 O O . GLU A 1 73 ? -4.488 -11.011 21.545 1.00 82.31 73 GLU A O 1
ATOM 555 N N . GLY A 1 74 ? -5.583 -9.358 22.605 1.00 82.56 74 GLY A N 1
ATOM 556 C CA . GLY A 1 74 ? -6.899 -9.630 22.025 1.00 82.56 74 GLY A CA 1
ATOM 557 C C . GLY A 1 74 ? -7.591 -10.874 22.592 1.00 82.56 74 GLY A C 1
ATOM 558 O O . GLY A 1 74 ? -8.422 -11.467 21.907 1.00 82.56 74 GLY A O 1
ATOM 559 N N . GLY A 1 75 ? -7.226 -11.306 23.803 1.00 89.12 75 GLY A N 1
ATOM 560 C CA . GLY A 1 75 ? -7.815 -12.468 24.471 1.00 89.12 75 GLY A CA 1
ATOM 561 C C . GLY A 1 75 ? -8.597 -12.123 25.736 1.00 89.12 75 GLY A C 1
ATOM 562 O O . GLY A 1 75 ? -8.594 -10.982 26.197 1.00 89.12 75 GLY A O 1
ATOM 563 N N . HIS A 1 76 ? -9.214 -13.157 26.310 1.00 90.81 76 HIS A N 1
ATOM 564 C CA . HIS A 1 76 ? -9.858 -13.130 27.623 1.00 90.81 76 HIS A CA 1
ATOM 565 C C . HIS A 1 76 ? -9.230 -14.180 28.543 1.00 90.81 76 HIS A C 1
ATOM 567 O O . HIS A 1 76 ? -8.824 -15.252 28.082 1.00 90.81 76 HIS A O 1
ATOM 573 N N . CYS A 1 77 ? -9.126 -13.885 29.836 1.00 90.56 77 CYS A N 1
ATOM 574 C CA . CYS A 1 77 ? -8.640 -14.863 30.807 1.00 90.56 77 CYS A CA 1
ATOM 575 C C . CYS A 1 77 ? -9.750 -15.886 31.071 1.00 90.56 77 CYS A C 1
ATOM 577 O O . CYS A 1 77 ? -10.801 -15.527 31.593 1.00 90.56 77 CYS A O 1
ATOM 579 N N . LEU A 1 78 ? -9.529 -17.153 30.713 1.00 88.12 78 LEU A N 1
ATOM 580 C CA . LEU A 1 78 ? -10.458 -18.249 31.008 1.00 88.12 78 LEU A CA 1
ATOM 581 C C . LEU A 1 78 ? -9.695 -19.457 31.550 1.00 88.12 78 LEU A C 1
ATOM 583 O O . LEU A 1 78 ? -8.462 -19.523 31.506 1.00 88.12 78 LEU A O 1
ATOM 587 N N . ASN A 1 79 ? -10.438 -20.443 32.042 1.00 84.19 79 ASN A N 1
ATOM 588 C CA . ASN A 1 79 ? -9.863 -21.728 32.413 1.00 84.19 79 ASN A CA 1
ATOM 589 C C . ASN A 1 79 ? -9.249 -22.382 31.174 1.00 84.19 79 ASN A C 1
ATOM 591 O O . ASN A 1 79 ? -9.804 -22.296 30.079 1.00 84.19 79 ASN A O 1
ATOM 595 N N . GLN A 1 80 ? -8.136 -23.091 31.352 1.00 81.19 80 GLN A N 1
ATOM 596 C CA . GLN A 1 80 ? -7.479 -23.816 30.264 1.00 81.19 80 GLN A CA 1
ATOM 597 C C . GLN A 1 80 ? -8.447 -24.740 29.498 1.00 81.19 80 GLN A C 1
ATOM 599 O O . GLN A 1 80 ? -8.333 -24.860 28.279 1.00 81.19 80 GLN A O 1
ATOM 604 N N . GLY A 1 81 ? -9.401 -25.360 30.206 1.00 76.06 81 GLY A N 1
ATOM 605 C CA . GLY A 1 81 ? -10.449 -26.204 29.619 1.00 76.06 81 GLY A CA 1
ATOM 606 C C . GLY A 1 81 ? -11.599 -25.438 28.951 1.00 76.06 81 GLY A C 1
ATOM 607 O O . GLY A 1 81 ? -12.231 -25.976 28.050 1.00 76.06 81 GLY A O 1
ATOM 608 N N . ASP A 1 82 ? -11.821 -24.175 29.325 1.00 78.69 82 ASP A N 1
ATOM 609 C CA . ASP A 1 82 ? -12.890 -23.323 28.780 1.00 78.69 82 ASP A CA 1
ATOM 610 C C . ASP A 1 82 ? -12.422 -22.482 27.581 1.00 78.69 82 ASP A C 1
ATOM 612 O O . ASP A 1 82 ? -13.229 -21.824 26.914 1.00 78.69 82 ASP A O 1
ATOM 616 N N . CYS A 1 83 ? -11.121 -22.520 27.264 1.00 78.12 83 CYS A N 1
ATOM 617 C CA . CYS A 1 83 ? -10.572 -21.998 26.017 1.00 78.12 83 CYS A CA 1
ATOM 618 C C . CYS A 1 83 ? -11.113 -22.811 24.815 1.00 78.12 83 CYS A C 1
ATOM 620 O O . CYS A 1 83 ? -10.433 -23.678 24.263 1.00 78.12 83 CYS A O 1
ATOM 622 N N . SER A 1 84 ? -12.337 -22.527 24.380 1.00 67.81 84 SER A N 1
ATOM 623 C CA . SER A 1 84 ? -12.987 -23.182 23.242 1.00 67.81 84 SER A CA 1
ATOM 624 C C . SER A 1 84 ? -12.500 -22.581 21.918 1.00 67.81 84 SER A C 1
ATOM 626 O O . SER A 1 84 ? -12.978 -21.537 21.483 1.00 67.81 84 SER A O 1
ATOM 628 N N . GLY A 1 85 ? -11.524 -23.254 21.291 1.00 58.94 85 GLY A N 1
ATOM 629 C CA . GLY A 1 85 ? -10.943 -22.900 19.990 1.00 58.94 85 GLY A CA 1
ATOM 630 C C . GLY A 1 85 ? -10.089 -21.633 20.047 1.00 58.94 85 GLY A C 1
ATOM 631 O O . GLY A 1 85 ? -10.621 -20.534 20.160 1.00 58.94 85 GLY A O 1
ATOM 632 N N . GLY A 1 86 ? -8.757 -21.748 19.953 1.00 69.75 86 GLY A N 1
ATOM 633 C CA . GLY A 1 86 ? -7.875 -20.577 20.024 1.00 69.75 86 GLY A CA 1
ATOM 634 C C . GLY A 1 86 ? -6.427 -20.797 20.424 1.00 69.75 86 GLY A C 1
ATOM 635 O O . GLY A 1 86 ? -6.012 -21.912 20.727 1.00 69.75 86 GLY A O 1
ATOM 636 N N . ARG A 1 87 ? -5.658 -19.697 20.444 1.00 84.44 87 ARG A N 1
ATOM 637 C CA . ARG A 1 87 ? -4.288 -19.660 20.978 1.00 84.44 87 ARG A CA 1
ATOM 638 C C . ARG A 1 87 ? -4.345 -19.388 22.478 1.00 84.44 87 ARG A C 1
ATOM 640 O O . ARG A 1 87 ? -4.933 -18.398 22.907 1.00 84.44 87 ARG A O 1
ATOM 647 N N . GLN A 1 88 ? -3.689 -20.241 23.259 1.00 88.75 88 GLN A N 1
ATOM 648 C CA . GLN A 1 88 ? -3.571 -20.085 24.706 1.00 88.75 88 GLN A CA 1
ATOM 649 C C . GLN A 1 88 ? -2.197 -19.510 25.051 1.00 88.75 88 GLN A C 1
ATOM 651 O O . GLN A 1 88 ? -1.173 -20.076 24.668 1.00 88.75 88 GLN A O 1
ATOM 656 N N . LEU A 1 89 ? -2.161 -18.392 25.776 1.00 87.38 89 LEU A N 1
ATOM 657 C CA . LEU A 1 89 ? -0.915 -17.785 26.240 1.00 87.38 89 LEU A CA 1
ATOM 658 C C . LEU A 1 89 ? -0.783 -17.945 27.758 1.00 87.38 89 LEU A C 1
ATOM 660 O O . LEU A 1 89 ? -1.591 -17.423 28.532 1.00 87.38 89 LEU A O 1
ATOM 664 N N . SER A 1 90 ? 0.264 -18.654 28.184 1.00 88.81 90 SER A N 1
ATOM 665 C CA . SER A 1 90 ? 0.660 -18.724 29.595 1.00 88.81 90 SER A CA 1
A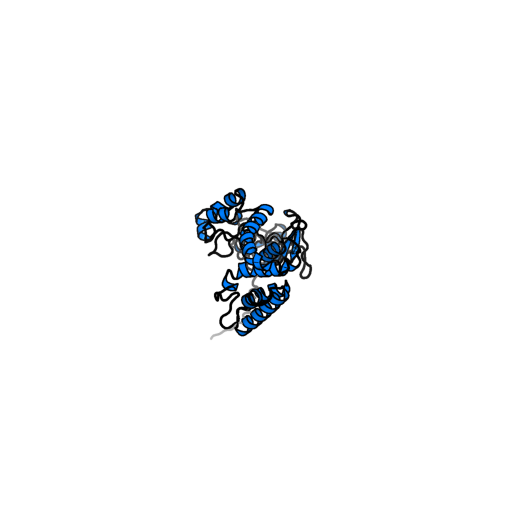TOM 666 C C . SER A 1 90 ? 1.319 -17.413 30.040 1.00 88.81 90 SER A C 1
ATOM 668 O O . SER A 1 90 ? 1.937 -16.715 29.240 1.00 88.81 90 SER A O 1
ATOM 670 N N . GLY A 1 91 ? 1.173 -17.057 31.320 1.00 86.06 91 GLY A N 1
ATOM 671 C CA . GLY A 1 91 ? 1.796 -15.860 31.907 1.00 86.06 91 GLY A CA 1
ATOM 672 C C . GLY A 1 91 ? 1.123 -14.522 31.563 1.00 86.06 91 GLY A C 1
ATOM 673 O O . GLY A 1 91 ? 1.577 -13.477 32.017 1.00 86.06 91 GLY A O 1
ATOM 674 N N . LYS A 1 92 ? 0.031 -14.532 30.787 1.00 89.88 92 LYS A N 1
ATOM 675 C CA . LYS A 1 92 ? -0.738 -13.329 30.409 1.00 89.88 92 LYS A CA 1
ATOM 676 C C . LYS A 1 92 ? -1.926 -13.026 31.334 1.00 89.88 92 LYS A C 1
ATOM 678 O O . LYS A 1 92 ? -2.525 -11.965 31.208 1.00 89.88 92 LYS A O 1
ATOM 683 N N . CYS A 1 93 ? -2.202 -13.910 32.291 1.00 90.88 93 CYS A N 1
ATOM 684 C CA . CYS A 1 93 ? -3.104 -13.691 33.427 1.00 90.88 93 CYS A CA 1
ATOM 685 C C . CYS A 1 93 ? -2.301 -13.875 34.736 1.00 90.88 93 CYS A C 1
ATOM 687 O O . CYS A 1 93 ? -2.505 -14.852 35.455 1.00 90.88 93 CYS A O 1
ATOM 689 N N . PRO A 1 94 ? -1.263 -13.046 34.982 1.00 89.38 94 PRO A N 1
ATOM 690 C CA . PRO A 1 94 ? -0.236 -13.326 35.990 1.00 89.38 94 PRO A CA 1
ATOM 691 C C . PRO A 1 94 ? -0.724 -13.220 37.438 1.00 89.38 94 PRO A C 1
ATOM 693 O O . PRO A 1 94 ? -0.035 -13.704 38.332 1.00 89.38 94 PRO A O 1
ATOM 696 N N . ARG A 1 95 ? -1.877 -12.588 37.692 1.00 87.06 95 ARG A N 1
ATOM 697 C CA . ARG A 1 95 ? -2.458 -12.488 39.042 1.00 87.06 95 ARG A CA 1
ATOM 698 C C . ARG A 1 95 ? -3.507 -13.565 39.311 1.00 87.06 95 ARG A C 1
ATOM 700 O O . ARG A 1 95 ? -4.258 -13.455 40.279 1.00 87.06 95 ARG A O 1
ATOM 707 N N . GLN A 1 96 ? -3.587 -14.574 38.449 1.00 88.25 96 GLN A N 1
ATOM 708 C CA . GLN A 1 96 ? -4.558 -15.656 38.526 1.00 88.25 96 GLN A CA 1
ATOM 709 C C . GLN A 1 96 ? -3.843 -17.015 38.593 1.00 88.25 96 GLN A C 1
ATOM 711 O O . GLN A 1 96 ? -2.683 -17.121 38.189 1.00 88.25 96 GLN A O 1
ATOM 716 N N . PRO A 1 97 ? -4.495 -18.061 39.135 1.00 86.19 97 PRO A N 1
ATOM 717 C CA . PRO A 1 97 ? -3.900 -19.391 39.250 1.00 86.19 97 PRO A CA 1
ATOM 718 C C . PRO A 1 97 ? -3.398 -19.940 37.907 1.00 86.19 97 PRO A C 1
ATOM 720 O O . PRO A 1 97 ? -3.940 -19.619 36.854 1.00 86.19 97 PRO A O 1
ATOM 723 N N . ALA A 1 98 ? -2.417 -20.848 37.937 1.00 82.88 98 ALA A N 1
ATOM 724 C CA . ALA A 1 98 ? -1.771 -21.391 36.733 1.00 82.88 98 ALA A CA 1
ATOM 725 C C . ALA A 1 98 ? -2.726 -22.089 35.736 1.00 82.88 98 ALA A C 1
ATOM 727 O O . ALA A 1 98 ? -2.380 -22.226 34.555 1.00 82.88 98 ALA A O 1
ATOM 728 N N . GLY A 1 99 ? -3.903 -22.519 36.211 1.00 81.50 99 GLY A N 1
ATOM 729 C CA . GLY A 1 99 ? -4.989 -23.090 35.406 1.00 81.50 99 GLY A CA 1
ATOM 730 C C . GLY A 1 99 ? -5.791 -22.068 34.589 1.00 81.50 99 GLY A C 1
ATOM 731 O O . GLY A 1 99 ? -6.518 -22.467 33.680 1.00 81.50 99 GLY A O 1
ATOM 732 N N . VAL A 1 100 ? -5.626 -20.768 34.853 1.00 87.88 100 VAL A N 1
ATOM 733 C CA . VAL A 1 100 ? -6.173 -19.679 34.037 1.00 87.88 100 VAL A CA 1
ATOM 734 C C . VAL A 1 100 ? -5.165 -19.317 32.952 1.00 87.88 100 VAL A C 1
ATOM 736 O O . VAL A 1 100 ? -3.993 -19.036 33.220 1.00 87.88 100 VAL A O 1
ATOM 739 N N . LYS A 1 101 ? -5.617 -19.317 31.701 1.00 90.25 101 LYS A N 1
ATOM 740 C CA . LYS A 1 101 ? -4.821 -18.941 30.531 1.00 90.25 101 LYS A CA 1
ATOM 741 C C . LYS A 1 101 ? -5.453 -17.738 29.858 1.00 90.25 101 LYS A C 1
ATOM 743 O O . LYS A 1 101 ? -6.661 -17.534 29.925 1.00 90.25 101 LYS A O 1
ATOM 748 N N . CYS A 1 102 ? -4.633 -16.966 29.155 1.00 92.50 102 CYS A N 1
ATOM 749 C CA . CYS A 1 102 ? -5.185 -16.008 28.215 1.00 92.50 102 CYS A CA 1
ATOM 750 C C . CYS A 1 102 ? -5.638 -16.766 26.970 1.00 92.50 102 CYS A C 1
ATOM 752 O O . CYS A 1 102 ? -4.805 -17.252 26.199 1.00 92.50 102 CYS A O 1
ATOM 754 N N . CYS A 1 103 ? -6.949 -16.904 26.812 1.00 90.88 103 CYS A N 1
ATOM 755 C CA . CYS A 1 103 ? -7.566 -17.550 25.673 1.00 90.88 103 CYS A CA 1
ATOM 756 C C . CYS A 1 103 ? -7.869 -16.483 24.628 1.00 90.88 103 CYS A C 1
ATOM 758 O O . CYS A 1 103 ? -8.784 -15.668 24.766 1.00 90.88 103 CYS A O 1
ATOM 760 N N . ILE A 1 104 ? -7.104 -16.506 23.550 1.00 86.88 104 ILE A N 1
ATOM 761 C CA . ILE A 1 104 ? -7.438 -15.751 22.353 1.00 86.88 104 ILE A CA 1
ATOM 762 C C . ILE A 1 104 ? -8.295 -16.693 21.532 1.00 86.88 104 ILE A C 1
ATOM 764 O O . ILE A 1 104 ? -7.754 -17.657 20.983 1.00 86.88 104 ILE A O 1
ATOM 768 N N . LYS A 1 105 ? -9.612 -16.454 21.479 1.00 76.19 105 LYS A N 1
ATOM 769 C CA . LYS A 1 105 ? -10.491 -17.239 20.610 1.00 76.19 105 LYS A CA 1
ATOM 770 C C . LYS A 1 105 ? -9.887 -17.233 19.212 1.00 76.19 105 LYS A C 1
ATOM 772 O O . LYS A 1 105 ? -9.692 -16.178 18.610 1.00 76.19 105 LYS A O 1
ATOM 777 N N . SER A 1 106 ? -9.589 -18.419 18.698 1.00 50.34 106 SER A N 1
ATOM 778 C CA . SER A 1 106 ? -9.471 -18.598 17.267 1.00 50.34 106 SER A CA 1
ATOM 779 C C . SER A 1 106 ? -10.844 -18.224 16.775 1.00 50.34 106 SER A C 1
ATOM 781 O O . SER A 1 106 ? -11.815 -18.947 16.987 1.00 50.34 106 SER A O 1
ATOM 783 N N . THR A 1 107 ? -10.918 -17.120 16.060 1.00 42.53 107 THR A N 1
ATOM 784 C CA . THR A 1 107 ? -11.852 -17.018 14.954 1.00 42.53 107 THR A CA 1
ATOM 785 C C . THR A 1 107 ? -11.443 -18.081 13.923 1.00 42.53 107 THR A C 1
ATOM 787 O O . THR A 1 107 ? -10.898 -17.794 12.864 1.00 42.53 107 THR A O 1
ATOM 790 N N . ALA A 1 108 ? -11.602 -19.355 14.299 1.00 41.78 108 ALA A N 1
ATOM 791 C CA . ALA A 1 108 ? -11.622 -20.487 13.400 1.00 41.78 108 ALA A CA 1
ATOM 792 C C . ALA A 1 108 ? -12.915 -20.339 12.595 1.00 41.78 108 ALA A C 1
ATOM 794 O O . ALA A 1 108 ? -13.950 -19.949 13.130 1.00 41.78 108 ALA A O 1
ATOM 795 N N . THR A 1 109 ? -12.889 -20.584 11.301 1.00 36.41 109 THR A N 1
ATOM 796 C CA . THR A 1 109 ? -12.209 -21.709 10.648 1.00 36.41 109 THR A CA 1
ATOM 797 C C . THR A 1 109 ? -11.149 -21.226 9.639 1.00 36.41 109 THR A C 1
ATOM 799 O O . THR A 1 109 ? -11.332 -20.206 8.987 1.00 36.41 109 THR A O 1
ATOM 802 N N . THR A 1 110 ? -9.984 -21.864 9.440 1.00 33.97 110 THR A N 1
ATOM 803 C CA . THR A 1 110 ? -9.688 -23.317 9.376 1.00 33.97 110 THR A CA 1
ATOM 804 C C . THR A 1 110 ? -8.134 -23.565 9.403 1.00 33.97 110 THR A C 1
ATOM 806 O O . THR A 1 110 ? -7.407 -22.600 9.644 1.00 33.97 110 THR A O 1
ATOM 809 N N . PRO A 1 111 ? -7.579 -24.800 9.252 1.00 33.25 111 PRO A N 1
ATOM 810 C CA . PRO A 1 111 ? -6.349 -25.307 9.890 1.00 33.25 111 PRO A CA 1
ATOM 811 C C . PRO A 1 111 ? -5.059 -25.020 9.078 1.00 33.25 111 PRO A C 1
ATOM 813 O O . PRO A 1 111 ? -5.138 -24.436 7.992 1.00 33.25 111 PRO A O 1
ATOM 816 N N . PRO A 1 112 ? -3.861 -25.449 9.546 1.00 36.19 112 PRO A N 1
ATOM 817 C CA . PRO A 1 112 ? -2.618 -25.272 8.802 1.00 36.19 112 PRO A CA 1
ATOM 818 C C . PRO A 1 112 ? -2.661 -26.130 7.532 1.00 36.19 112 PRO A C 1
ATOM 820 O O . PRO A 1 112 ? -2.461 -27.338 7.579 1.00 36.19 112 PRO A O 1
ATOM 823 N N . GLY A 1 113 ? -2.983 -25.497 6.403 1.00 38.25 113 GLY A N 1
ATOM 824 C CA . GLY A 1 113 ? -3.028 -26.139 5.088 1.00 38.25 113 GLY A CA 1
ATOM 825 C C . GLY A 1 113 ? -4.231 -25.774 4.217 1.00 38.25 113 GLY A C 1
ATOM 826 O O . GLY A 1 113 ? -4.174 -26.002 3.014 1.00 38.25 113 GLY A O 1
ATOM 827 N N . SER A 1 114 ? -5.295 -25.163 4.754 1.00 35.78 114 SER A N 1
ATOM 828 C CA . SER A 1 114 ? -6.419 -24.715 3.919 1.00 35.78 114 SER A CA 1
ATOM 829 C C . SER A 1 114 ? -6.213 -23.271 3.463 1.00 35.78 114 SER A C 1
ATOM 831 O O . SER A 1 114 ? -6.196 -22.355 4.288 1.00 35.78 114 SER A O 1
ATOM 833 N N . THR A 1 115 ? -6.097 -23.064 2.153 1.00 40.06 115 THR A N 1
ATOM 834 C CA . THR A 1 115 ? -6.307 -21.780 1.472 1.00 40.06 115 THR A CA 1
ATOM 835 C C . THR A 1 115 ? -7.539 -21.088 2.051 1.00 40.06 115 THR A C 1
ATOM 837 O O . THR A 1 115 ? -8.664 -21.529 1.816 1.00 40.06 115 THR A O 1
ATOM 840 N N . GLY A 1 116 ? -7.324 -20.056 2.873 1.00 42.75 116 GLY A N 1
ATOM 841 C CA . GLY A 1 116 ? -8.397 -19.342 3.551 1.00 42.75 116 GLY A CA 1
ATOM 842 C C . GLY A 1 116 ? -9.381 -18.815 2.520 1.00 42.75 116 GLY A C 1
ATOM 843 O O . GLY A 1 116 ? -9.002 -17.985 1.709 1.00 42.75 116 GLY A O 1
ATOM 844 N N . SER A 1 117 ? -10.606 -19.330 2.548 1.00 49.50 117 SER A N 1
ATOM 845 C CA . SER A 1 117 ? -11.722 -18.919 1.700 1.00 49.50 117 SER A CA 1
ATOM 846 C C . SER A 1 117 ? -12.902 -18.566 2.607 1.00 49.50 117 SER A C 1
ATOM 848 O O . SER A 1 117 ? -13.933 -19.230 2.606 1.00 49.50 117 SER A O 1
ATOM 850 N N . GLY A 1 118 ? -12.728 -17.543 3.447 1.00 63.00 118 GLY A N 1
ATOM 851 C CA . GLY A 1 118 ? -13.842 -16.859 4.114 1.00 63.00 118 GLY A CA 1
ATOM 852 C C . GLY A 1 118 ? -14.386 -15.755 3.206 1.00 63.00 118 GLY A C 1
ATOM 853 O O . GLY A 1 118 ? -13.623 -15.163 2.452 1.00 63.00 118 GLY A O 1
ATOM 854 N N . SER A 1 119 ? -15.683 -15.448 3.229 1.00 71.62 119 SER A N 1
ATOM 855 C CA . SER A 1 119 ? -16.189 -14.267 2.514 1.00 71.62 119 SER A CA 1
ATOM 856 C C . SER A 1 119 ? -15.970 -13.009 3.355 1.00 71.62 119 SER A C 1
ATOM 858 O O . SER A 1 119 ? -16.305 -12.977 4.535 1.00 71.62 119 SER A O 1
ATOM 860 N N . CYS A 1 120 ? -15.460 -11.943 2.742 1.00 82.06 120 CYS A N 1
ATOM 861 C CA . CYS A 1 120 ? -15.498 -10.593 3.307 1.00 82.06 120 CYS A CA 1
ATOM 862 C C . CYS A 1 120 ? -16.803 -9.910 2.863 1.00 82.06 120 CYS A C 1
ATOM 864 O O . CYS A 1 120 ? -16.806 -8.940 2.103 1.00 82.06 120 CYS A O 1
ATOM 866 N N . GLY A 1 121 ? -17.927 -10.495 3.295 1.00 64.19 121 GLY A N 1
ATOM 867 C CA . GLY A 1 121 ? -19.262 -10.289 2.724 1.00 64.19 121 GLY A CA 1
ATOM 868 C C . GLY A 1 121 ? -19.758 -8.842 2.690 1.00 64.19 121 GLY A C 1
ATOM 869 O O . GLY A 1 121 ? -20.453 -8.476 1.749 1.00 64.19 121 GLY A O 1
ATOM 870 N N . SER A 1 122 ? -19.334 -7.983 3.623 1.00 74.94 122 SER A N 1
ATOM 871 C CA . SER A 1 122 ? -19.686 -6.552 3.614 1.00 74.94 122 SER A CA 1
ATOM 872 C C . SER A 1 122 ? -19.122 -5.779 2.416 1.00 74.94 122 SER A C 1
ATOM 874 O O . SER A 1 122 ? -19.631 -4.713 2.082 1.00 74.94 122 SER A O 1
ATOM 876 N N . LEU A 1 123 ? -18.093 -6.313 1.754 1.00 83.81 123 LEU A N 1
ATOM 877 C CA . LEU A 1 123 ? -17.498 -5.754 0.538 1.00 83.81 123 LEU A CA 1
ATOM 878 C C . LEU A 1 123 ? -17.820 -6.586 -0.715 1.00 83.81 123 LEU A C 1
ATOM 880 O O . LEU A 1 123 ? -17.340 -6.265 -1.799 1.00 83.81 123 LEU A O 1
ATOM 884 N N . GLY A 1 124 ? -18.599 -7.667 -0.587 1.00 83.44 124 GLY A N 1
ATOM 885 C CA . GLY A 1 124 ? -18.916 -8.560 -1.708 1.00 83.44 124 GLY A CA 1
ATOM 886 C C . GLY A 1 124 ? -17.709 -9.345 -2.243 1.00 83.44 124 GLY A C 1
ATOM 887 O O . GLY A 1 124 ? -17.655 -9.668 -3.432 1.00 83.44 124 GLY A O 1
ATOM 888 N N . GLY A 1 125 ? -16.719 -9.630 -1.390 1.00 89.44 125 GLY A N 1
ATOM 889 C CA . GLY A 1 125 ? -15.480 -10.308 -1.775 1.00 89.44 125 GLY A CA 1
ATOM 890 C C . GLY A 1 125 ? -15.248 -11.666 -1.108 1.00 89.44 125 GLY A C 1
ATOM 891 O O . GLY A 1 125 ? -16.035 -12.155 -0.289 1.00 89.44 125 GLY A O 1
ATOM 892 N N . VAL A 1 126 ? -14.110 -12.266 -1.452 1.00 90.31 126 VAL A N 1
ATOM 893 C CA . VAL A 1 126 ? -13.589 -13.504 -0.863 1.00 90.31 126 VAL A CA 1
ATOM 894 C C . VAL A 1 126 ? -12.188 -13.247 -0.332 1.00 90.31 126 VAL A C 1
ATOM 896 O O . VAL A 1 126 ? -11.339 -12.686 -1.021 1.00 90.31 126 VAL A O 1
ATOM 899 N N . CYS A 1 127 ? -11.946 -13.657 0.903 1.00 90.00 127 CYS A N 1
ATOM 900 C CA . CYS A 1 127 ? -10.620 -13.708 1.479 1.00 90.00 127 CYS A CA 1
ATOM 901 C C . CYS A 1 127 ? -9.794 -14.727 0.718 1.00 90.00 127 CYS A C 1
ATOM 903 O O . CYS A 1 127 ? -10.206 -15.872 0.606 1.00 90.00 127 CYS A O 1
ATOM 905 N N . GLN A 1 128 ? -8.659 -14.298 0.185 1.00 89.50 128 GLN A N 1
ATOM 906 C CA . GLN A 1 128 ? -7.667 -15.163 -0.441 1.00 89.50 128 GLN A CA 1
ATOM 907 C C . GLN A 1 128 ? -6.301 -14.471 -0.424 1.00 89.50 128 GLN A C 1
ATOM 909 O O . GLN A 1 128 ? -6.185 -13.320 0.010 1.00 89.50 128 GLN A O 1
ATOM 914 N N . SER A 1 129 ? -5.263 -15.158 -0.899 1.00 90.00 129 SER A N 1
ATOM 915 C CA . SER A 1 129 ? -3.966 -14.517 -1.106 1.00 90.00 129 SER A CA 1
ATOM 916 C C . SER A 1 129 ? -4.098 -13.378 -2.118 1.00 90.00 129 SER A C 1
ATOM 918 O O . SER A 1 129 ? -4.687 -13.556 -3.186 1.00 90.00 129 SER A O 1
ATOM 920 N N . TYR A 1 130 ? -3.508 -12.217 -1.831 1.00 87.00 130 TYR A N 1
ATOM 921 C CA . TYR A 1 130 ? -3.485 -11.106 -2.792 1.00 87.00 130 TYR A CA 1
ATOM 922 C C . TYR A 1 130 ? -2.791 -11.497 -4.106 1.00 87.00 130 TYR A C 1
ATOM 924 O O . TYR A 1 130 ? -3.187 -11.041 -5.175 1.00 87.00 130 TYR A O 1
ATOM 932 N N . THR A 1 131 ? -1.822 -12.417 -4.044 1.00 84.81 131 THR A N 1
ATOM 933 C CA . THR A 1 131 ? -1.100 -12.921 -5.222 1.00 84.81 131 THR A CA 1
ATOM 934 C C . THR A 1 131 ? -1.977 -13.739 -6.170 1.00 84.81 131 THR A C 1
ATOM 936 O O . THR A 1 131 ? -1.650 -13.842 -7.348 1.00 84.81 131 THR A O 1
ATOM 939 N N . THR A 1 132 ? -3.080 -14.317 -5.683 1.00 86.50 132 THR A N 1
ATOM 940 C CA . THR A 1 132 ? -4.054 -15.069 -6.495 1.00 86.50 132 THR A CA 1
ATOM 941 C C . THR A 1 132 ? -5.323 -14.266 -6.772 1.00 86.50 132 THR A C 1
ATOM 943 O O . THR A 1 132 ? -6.200 -14.721 -7.502 1.00 86.50 132 THR A O 1
ATOM 946 N N . CYS A 1 133 ? -5.436 -13.060 -6.211 1.00 87.44 133 CYS A N 1
ATOM 947 C CA . CYS A 1 133 ? -6.535 -12.157 -6.495 1.00 87.44 133 CYS A CA 1
ATOM 948 C C . CYS A 1 133 ? -6.354 -11.542 -7.883 1.00 87.44 133 CYS A C 1
ATOM 950 O O . CYS A 1 133 ? -5.344 -10.897 -8.150 1.00 87.44 133 CYS A O 1
ATOM 952 N N . SER A 1 134 ? -7.338 -11.715 -8.765 1.00 83.06 134 SER A N 1
ATOM 953 C CA . SER A 1 134 ? -7.345 -11.135 -10.116 1.00 83.06 134 SER A CA 1
ATOM 954 C C . SER A 1 134 ? -7.900 -9.705 -10.168 1.00 83.06 134 SER A C 1
ATOM 956 O O . SER A 1 134 ? -7.787 -9.046 -11.196 1.00 83.06 134 SER A O 1
ATOM 958 N N . SER A 1 135 ? -8.457 -9.205 -9.063 1.00 87.81 135 SER A N 1
ATOM 959 C CA . SER A 1 135 ? -9.087 -7.883 -8.948 1.00 87.81 135 SER A CA 1
ATOM 960 C C . SER A 1 135 ? -8.482 -7.083 -7.782 1.00 87.81 135 SER A C 1
ATOM 962 O O . SER A 1 135 ? -7.405 -7.399 -7.283 1.00 87.81 135 SER A O 1
ATOM 964 N N . VAL A 1 136 ? -9.156 -6.022 -7.350 1.00 89.75 136 VAL A N 1
ATOM 965 C CA . VAL A 1 136 ? -8.781 -5.210 -6.194 1.00 89.75 136 VAL A CA 1
ATOM 966 C C . VAL A 1 136 ? -8.780 -6.056 -4.923 1.00 89.75 136 VAL A C 1
ATOM 968 O O . VAL A 1 136 ? -9.725 -6.808 -4.662 1.00 89.75 136 VAL A O 1
ATOM 971 N N . SER A 1 137 ? -7.730 -5.887 -4.119 1.00 92.44 137 SER A N 1
ATOM 972 C CA . SER A 1 137 ? -7.586 -6.517 -2.813 1.00 92.44 137 SER A CA 1
ATOM 973 C C . SER A 1 137 ? -7.647 -5.471 -1.689 1.00 92.44 137 SER A C 1
ATOM 975 O O . SER A 1 137 ? -6.980 -4.436 -1.733 1.00 92.44 137 SER A O 1
ATOM 977 N N . VAL A 1 138 ? -8.478 -5.725 -0.673 1.00 92.88 138 VAL A N 1
ATOM 978 C CA . VAL A 1 138 ? -8.640 -4.846 0.497 1.00 92.88 138 VAL A CA 1
ATOM 979 C C . VAL A 1 138 ? -8.021 -5.499 1.729 1.00 92.88 138 VAL A C 1
ATOM 981 O O . VAL A 1 138 ? -8.358 -6.629 2.099 1.00 92.88 138 VAL A O 1
ATOM 984 N N . SER A 1 139 ? -7.124 -4.772 2.380 1.00 91.88 139 SER A N 1
ATOM 985 C CA . SER A 1 139 ? -6.347 -5.222 3.530 1.00 91.88 139 SER A CA 1
ATOM 986 C C . SER A 1 139 ? -7.081 -5.020 4.853 1.00 91.88 139 SER A C 1
ATOM 988 O O . SER A 1 139 ? -7.944 -4.155 4.999 1.00 91.88 139 SER A O 1
ATOM 990 N N . GLY A 1 140 ? -6.761 -5.868 5.835 1.00 87.19 140 GLY A N 1
ATOM 991 C CA . GLY A 1 140 ? -7.361 -5.812 7.175 1.00 87.19 140 GLY A CA 1
ATOM 992 C C . GLY A 1 140 ? -8.842 -6.207 7.236 1.00 87.19 140 GLY A C 1
ATOM 993 O O . GLY A 1 140 ? -9.503 -5.943 8.235 1.00 87.19 140 GLY A O 1
ATOM 994 N N . LYS A 1 141 ? -9.385 -6.814 6.172 1.00 86.25 141 LYS A N 1
ATOM 995 C CA . LYS A 1 141 ? -10.785 -7.283 6.094 1.00 86.25 141 LYS A CA 1
ATOM 996 C C . LYS A 1 141 ? -10.930 -8.801 6.135 1.00 86.25 141 LYS A C 1
ATOM 998 O O . LYS A 1 141 ? -12.046 -9.307 6.090 1.00 86.25 141 LYS A O 1
ATOM 1003 N N . CYS A 1 142 ? -9.811 -9.511 6.210 1.00 84.31 142 CYS A N 1
ATOM 1004 C CA . CYS A 1 142 ? -9.758 -10.961 6.225 1.00 84.31 142 CYS A CA 1
ATOM 1005 C C . CYS A 1 142 ? -8.927 -11.451 7.408 1.00 84.31 142 CYS A C 1
ATOM 1007 O O . CYS A 1 142 ? -7.933 -10.805 7.748 1.00 84.31 142 CYS A O 1
ATOM 1009 N N . PRO A 1 143 ? -9.314 -12.576 8.032 1.00 77.00 143 PRO A N 1
ATOM 1010 C CA . PRO A 1 143 ? -8.487 -13.216 9.041 1.00 77.00 143 PRO A CA 1
ATOM 1011 C C . PRO A 1 143 ? -7.213 -13.783 8.402 1.00 77.00 143 PRO A C 1
ATOM 1013 O O . PRO A 1 143 ? -7.184 -14.120 7.216 1.00 77.00 143 PRO A O 1
ATOM 1016 N N . GLY A 1 144 ? -6.169 -13.933 9.214 1.00 72.94 144 GLY A N 1
ATOM 1017 C CA . GLY A 1 144 ? -4.889 -14.495 8.793 1.00 72.94 144 GLY A CA 1
ATOM 1018 C C . GLY A 1 144 ? -3.765 -13.464 8.759 1.00 72.94 144 GLY A C 1
ATOM 1019 O O . GLY A 1 144 ? -3.790 -12.462 9.471 1.00 72.94 144 GLY A O 1
ATOM 1020 N N . ASN A 1 145 ? -2.731 -13.761 7.973 1.00 79.75 145 ASN A N 1
ATOM 1021 C CA . ASN A 1 145 ? -1.560 -12.897 7.833 1.00 79.75 145 ASN A CA 1
ATOM 1022 C C . ASN A 1 145 ? -1.798 -11.779 6.798 1.00 79.75 145 ASN A C 1
ATOM 1024 O O . ASN A 1 145 ? -2.822 -11.741 6.123 1.00 79.75 145 ASN A O 1
ATOM 1028 N N . SER A 1 146 ? -0.817 -10.890 6.633 1.00 79.44 146 SER A N 1
ATOM 1029 C CA . SER A 1 146 ? -0.883 -9.755 5.699 1.00 79.44 146 SER A CA 1
ATOM 1030 C C . SER A 1 146 ? -1.004 -10.137 4.216 1.00 79.44 146 SER A C 1
ATOM 1032 O O . SER A 1 146 ? -1.313 -9.272 3.393 1.00 79.44 146 SER A O 1
ATOM 1034 N N . ALA A 1 147 ? -0.772 -11.406 3.857 1.00 84.25 147 ALA A N 1
ATOM 1035 C CA . ALA A 1 147 ? -1.005 -11.895 2.503 1.00 84.25 147 ALA A CA 1
ATOM 1036 C C . ALA A 1 147 ? -2.489 -12.201 2.238 1.00 84.25 147 ALA A C 1
ATOM 1038 O O . ALA A 1 147 ? -2.915 -12.177 1.083 1.00 84.25 147 ALA A O 1
ATOM 1039 N N . MET A 1 148 ? -3.284 -12.454 3.281 1.00 87.69 148 MET A N 1
ATOM 1040 C CA . MET A 1 148 ? -4.718 -12.702 3.159 1.00 87.69 148 MET A CA 1
ATOM 1041 C C . MET A 1 148 ? -5.477 -11.379 3.097 1.00 87.69 148 MET A C 1
ATOM 1043 O O . MET A 1 148 ? -5.531 -10.619 4.064 1.00 87.69 148 MET A O 1
ATOM 1047 N N . ARG A 1 149 ? -6.089 -11.106 1.945 1.00 90.19 149 ARG A N 1
ATOM 1048 C CA . ARG A 1 149 ? -6.847 -9.878 1.684 1.00 90.19 149 ARG A CA 1
ATOM 1049 C C . ARG A 1 149 ? -8.220 -10.206 1.122 1.00 90.19 149 ARG A C 1
ATOM 1051 O O . ARG A 1 149 ? -8.452 -11.288 0.586 1.00 90.19 149 ARG A O 1
ATOM 1058 N N . CYS A 1 150 ? -9.131 -9.252 1.238 1.00 92.75 150 CYS A N 1
ATOM 1059 C CA . CYS A 1 150 ? -10.461 -9.350 0.662 1.00 92.75 150 CYS A CA 1
ATOM 1060 C C . CYS A 1 150 ? -10.379 -9.072 -0.840 1.00 92.75 150 CYS A C 1
ATOM 1062 O O . CYS A 1 150 ? -10.231 -7.922 -1.245 1.00 92.75 150 CYS A O 1
ATOM 1064 N N . CYS A 1 151 ? -10.441 -10.120 -1.657 1.00 91.75 151 CYS A N 1
ATOM 1065 C CA . CYS A 1 151 ? -10.463 -1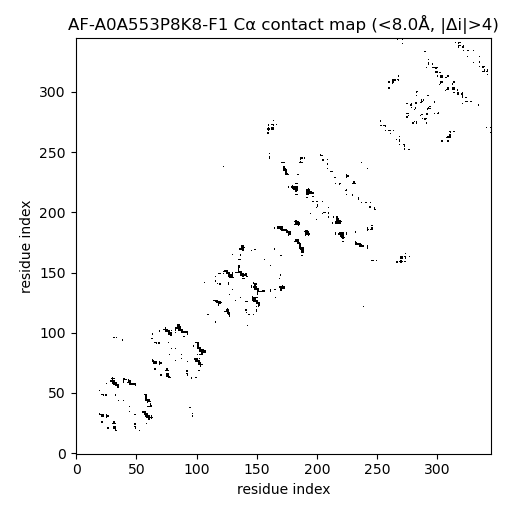0.010 -3.107 1.00 91.75 151 CYS A CA 1
ATOM 1066 C C . CYS A 1 151 ? -11.888 -9.782 -3.607 1.00 91.75 151 CYS A C 1
ATOM 1068 O O . CYS A 1 151 ? -12.788 -10.586 -3.344 1.00 91.75 151 CYS A O 1
ATOM 1070 N N . LEU A 1 152 ? -12.097 -8.695 -4.337 1.00 90.50 152 LEU A N 1
ATOM 1071 C CA . LEU A 1 152 ? -13.424 -8.271 -4.766 1.00 90.50 152 LEU A CA 1
ATOM 1072 C C . LEU A 1 152 ? -13.800 -8.918 -6.102 1.00 90.50 152 LEU A C 1
ATOM 1074 O O . LEU A 1 152 ? -12.975 -9.023 -7.001 1.00 90.50 152 LEU A O 1
ATOM 1078 N N . LYS A 1 153 ? -15.051 -9.370 -6.249 1.00 80.62 153 LYS A N 1
ATOM 1079 C CA . LYS A 1 153 ? -15.478 -10.115 -7.449 1.00 80.62 153 LYS A CA 1
ATOM 1080 C C . LYS A 1 153 ? -15.872 -9.225 -8.633 1.00 80.62 153 LYS A C 1
ATOM 1082 O O . LYS A 1 153 ? -15.795 -9.680 -9.764 1.00 80.62 153 LYS A O 1
ATOM 1087 N N . ASN A 1 154 ? -16.250 -7.967 -8.388 1.00 74.69 154 ASN A N 1
ATOM 1088 C CA . ASN A 1 154 ? -16.883 -7.098 -9.393 1.00 74.69 154 ASN A CA 1
ATOM 1089 C C . ASN A 1 154 ? -16.324 -5.668 -9.413 1.00 74.69 154 ASN A C 1
ATOM 1091 O O . ASN A 1 154 ? -17.045 -4.717 -9.707 1.00 74.69 154 ASN A O 1
ATOM 1095 N N . VAL A 1 155 ? -15.044 -5.493 -9.084 1.00 81.19 155 VAL A N 1
ATOM 1096 C CA . VAL A 1 155 ? -14.401 -4.175 -9.117 1.00 81.19 155 VAL A CA 1
ATOM 1097 C C . VAL A 1 155 ? -13.452 -4.103 -10.300 1.00 81.19 155 VAL A C 1
ATOM 1099 O O . VAL A 1 155 ? -12.520 -4.898 -10.422 1.00 81.19 155 VAL A O 1
ATOM 1102 N N . ARG A 1 156 ? -13.701 -3.136 -11.185 1.00 72.50 156 ARG A N 1
ATOM 1103 C CA . ARG A 1 156 ? -12.822 -2.840 -12.315 1.00 72.50 156 ARG A CA 1
ATOM 1104 C C . ARG A 1 156 ? -11.731 -1.880 -11.852 1.00 72.50 156 ARG A C 1
ATOM 1106 O O . ARG A 1 156 ? -11.965 -0.682 -11.769 1.00 72.50 156 ARG A O 1
ATOM 1113 N N . ALA A 1 157 ? -10.555 -2.420 -11.563 1.00 80.88 157 ALA A N 1
ATOM 1114 C CA . ALA A 1 157 ? -9.315 -1.656 -11.514 1.00 80.88 157 ALA A CA 1
ATOM 1115 C C . ALA A 1 157 ? -8.465 -2.030 -12.728 1.00 80.88 157 ALA A C 1
ATOM 1117 O O . ALA A 1 157 ? -8.510 -3.173 -13.191 1.00 80.88 157 ALA A O 1
ATOM 1118 N N . SER A 1 158 ? -7.690 -1.076 -13.243 1.00 87.94 158 SER A N 1
ATOM 1119 C CA . SER A 1 158 ? -6.699 -1.392 -14.272 1.00 87.94 158 SER A CA 1
ATOM 1120 C C . SER A 1 158 ? -5.629 -2.330 -13.704 1.00 87.94 158 SER A C 1
ATOM 1122 O O . SER A 1 158 ? -5.372 -2.340 -12.496 1.00 87.94 158 SER A O 1
ATOM 1124 N N . VAL A 1 159 ? -4.960 -3.090 -14.576 1.00 91.00 159 VAL A N 1
ATOM 1125 C CA . VAL A 1 159 ? -3.817 -3.939 -14.188 1.00 91.00 159 VAL A CA 1
ATOM 1126 C C . VAL A 1 159 ? -2.761 -3.116 -13.442 1.00 91.00 159 VAL A C 1
ATOM 1128 O O . VAL A 1 159 ? -2.223 -3.571 -12.436 1.00 91.00 159 VAL A O 1
ATOM 1131 N N . VAL A 1 160 ? -2.529 -1.875 -13.887 1.00 91.81 160 VAL A N 1
ATOM 1132 C CA . VAL A 1 160 ? -1.605 -0.925 -13.256 1.00 91.81 160 VAL A CA 1
ATOM 1133 C C . VAL A 1 160 ? -2.048 -0.570 -11.838 1.00 91.81 160 VAL A C 1
ATOM 1135 O O . VAL A 1 160 ? -1.261 -0.715 -10.906 1.00 91.81 160 VAL A O 1
ATOM 1138 N N . GLN A 1 161 ? -3.298 -0.132 -11.656 1.00 90.06 161 GLN A N 1
ATOM 1139 C CA . GLN A 1 161 ? -3.814 0.255 -10.341 1.00 90.06 161 GLN A CA 1
ATOM 1140 C C . GLN A 1 161 ? -3.753 -0.911 -9.355 1.00 90.06 161 GLN A C 1
ATOM 1142 O O . GLN A 1 161 ? -3.295 -0.745 -8.226 1.00 90.06 161 GLN A O 1
ATOM 1147 N N . LYS A 1 162 ? -4.179 -2.096 -9.801 1.00 90.88 162 LYS A N 1
ATOM 1148 C CA . LYS A 1 162 ? -4.147 -3.313 -8.993 1.00 90.88 162 LYS A CA 1
ATOM 1149 C C . LYS A 1 162 ? -2.723 -3.657 -8.564 1.00 90.88 162 LYS A C 1
ATOM 1151 O O . LYS A 1 162 ? -2.489 -3.868 -7.382 1.00 90.88 162 LYS A O 1
ATOM 1156 N N . HIS A 1 163 ? -1.784 -3.713 -9.509 1.00 92.56 163 HIS A N 1
ATOM 1157 C CA . HIS A 1 163 ? -0.406 -4.112 -9.221 1.00 92.56 163 HIS A CA 1
ATOM 1158 C C . HIS A 1 163 ? 0.292 -3.140 -8.269 1.00 92.56 163 HIS A C 1
ATOM 1160 O O . HIS A 1 163 ? 0.896 -3.572 -7.292 1.00 92.56 163 HIS A O 1
ATOM 1166 N N . VAL A 1 164 ? 0.153 -1.830 -8.505 1.00 91.62 164 VAL A N 1
ATOM 1167 C CA . VAL A 1 164 ? 0.700 -0.806 -7.600 1.00 91.62 164 VAL A CA 1
ATOM 1168 C C . VAL A 1 164 ? 0.096 -0.960 -6.205 1.00 91.62 164 VAL A C 1
ATOM 1170 O O . VAL A 1 164 ? 0.837 -1.018 -5.232 1.00 91.62 164 VAL A O 1
ATOM 1173 N N . SER A 1 165 ? -1.229 -1.103 -6.097 1.00 91.56 165 SER A N 1
ATOM 1174 C CA . SER A 1 165 ? -1.891 -1.328 -4.807 1.00 91.56 165 SER A CA 1
ATOM 1175 C C . SER A 1 165 ? -1.368 -2.582 -4.103 1.00 91.56 165 SER A C 1
ATOM 1177 O O . SER A 1 165 ? -1.062 -2.548 -2.912 1.00 91.56 165 SER A O 1
ATOM 1179 N N . ASP A 1 166 ? -1.211 -3.691 -4.828 1.00 90.94 166 ASP A N 1
ATOM 1180 C CA . ASP A 1 166 ? -0.781 -4.952 -4.237 1.00 90.94 166 ASP A CA 1
ATOM 1181 C C . ASP A 1 166 ? 0.635 -4.878 -3.650 1.00 90.94 166 ASP A C 1
ATOM 1183 O O . ASP A 1 166 ? 0.838 -5.363 -2.526 1.00 90.94 166 ASP A O 1
ATOM 1187 N N . GLU A 1 167 ? 1.561 -4.228 -4.365 1.00 89.81 167 GLU A N 1
ATOM 1188 C CA . GLU A 1 167 ? 2.943 -3.978 -3.930 1.00 89.81 167 GLU A CA 1
ATOM 1189 C C . GLU A 1 167 ? 3.030 -2.978 -2.762 1.00 89.81 167 GLU A C 1
ATOM 1191 O O . GLU A 1 167 ? 3.949 -3.081 -1.947 1.00 89.81 167 GLU A O 1
ATOM 1196 N N . GLU A 1 168 ? 2.051 -2.079 -2.616 1.00 87.81 168 GLU A N 1
ATOM 1197 C CA . GLU A 1 168 ? 1.951 -1.133 -1.490 1.00 87.81 168 GLU A CA 1
ATOM 1198 C C . GLU A 1 168 ? 1.283 -1.719 -0.237 1.00 87.81 168 GLU A C 1
ATOM 1200 O O . GLU A 1 168 ? 1.212 -1.068 0.806 1.00 87.81 168 GLU A O 1
ATOM 1205 N N . GLY A 1 169 ? 0.824 -2.970 -0.294 1.00 87.12 169 GLY A N 1
ATOM 1206 C CA . GLY A 1 169 ? 0.175 -3.613 0.848 1.00 87.12 169 GLY A CA 1
ATOM 1207 C C . GLY A 1 169 ? -1.348 -3.690 0.751 1.00 87.12 169 GLY A C 1
ATOM 1208 O O . GLY A 1 169 ? -1.973 -4.140 1.712 1.00 87.12 169 GLY A O 1
ATOM 1209 N N . GLY A 1 170 ? -1.936 -3.339 -0.393 1.00 91.06 170 GLY A N 1
ATOM 1210 C CA . GLY A 1 170 ? -3.373 -3.365 -0.671 1.00 91.06 170 GLY A CA 1
ATOM 1211 C C . GLY A 1 170 ? -4.115 -2.139 -0.138 1.00 91.06 170 GLY A C 1
ATOM 1212 O O . GLY A 1 170 ? -3.538 -1.269 0.510 1.00 91.06 170 GLY A O 1
ATOM 1213 N N . ILE A 1 171 ? -5.425 -2.084 -0.387 1.00 93.50 171 ILE A N 1
ATOM 1214 C CA . ILE A 1 171 ? -6.255 -0.941 0.016 1.00 93.50 171 ILE A CA 1
ATOM 1215 C C . ILE A 1 171 ? -6.652 -1.049 1.491 1.00 93.50 171 ILE A C 1
ATOM 1217 O O . ILE A 1 171 ? -7.294 -2.019 1.89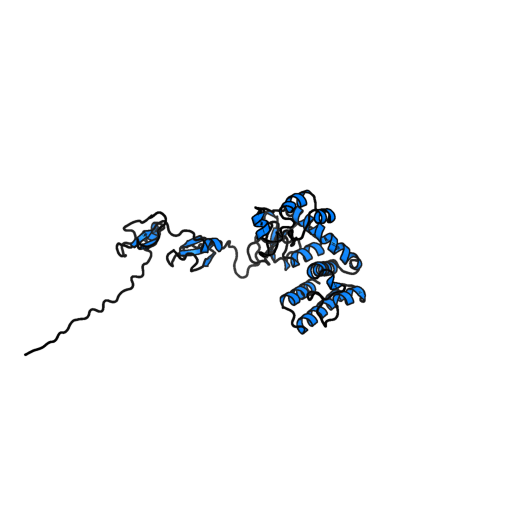5 1.00 93.50 171 ILE A O 1
ATOM 1221 N N . TYR A 1 172 ? -6.378 -0.012 2.279 1.00 94.12 172 TYR A N 1
ATOM 1222 C CA . TYR A 1 172 ? -6.914 0.161 3.631 1.00 94.12 172 TYR A CA 1
ATOM 1223 C C . TYR A 1 172 ? -8.076 1.160 3.632 1.00 94.12 172 TYR A C 1
ATOM 1225 O O . TYR A 1 172 ? -7.905 2.337 3.329 1.00 94.12 172 TYR A O 1
ATOM 1233 N N . LEU A 1 173 ? -9.274 0.698 4.004 1.00 94.38 173 LEU A N 1
ATOM 1234 C CA . LEU A 1 173 ? -10.471 1.555 4.088 1.00 94.38 173 LEU A CA 1
ATOM 1235 C C . LEU A 1 173 ? -10.557 2.364 5.388 1.00 94.38 173 LEU A C 1
ATOM 1237 O O . LEU A 1 173 ? -11.327 3.315 5.475 1.00 94.38 173 LEU A O 1
ATOM 1241 N N . THR A 1 174 ? -9.776 1.977 6.391 1.00 94.81 174 THR A N 1
ATOM 1242 C CA . THR A 1 174 ? -9.703 2.638 7.694 1.00 94.81 174 THR A CA 1
ATOM 1243 C C . THR A 1 174 ? -8.296 3.187 7.866 1.00 94.81 174 THR A C 1
ATOM 1245 O O . THR A 1 174 ? -7.325 2.491 7.556 1.00 94.81 174 THR A O 1
ATOM 1248 N N . GLY A 1 175 ? -8.188 4.425 8.343 1.00 94.69 175 GLY A N 1
ATOM 1249 C CA . GLY A 1 175 ? -6.908 5.072 8.581 1.00 94.69 175 GLY A CA 1
ATOM 1250 C C . GLY A 1 175 ? -6.072 4.304 9.601 1.00 94.69 175 GLY A C 1
ATOM 1251 O O . GLY A 1 175 ? -6.575 3.786 10.600 1.00 94.69 175 GLY A O 1
ATOM 1252 N N . TYR A 1 176 ? -4.769 4.248 9.358 1.00 94.44 176 TYR A N 1
ATOM 1253 C CA . TYR A 1 176 ? -3.798 3.620 10.248 1.00 94.44 176 TYR A CA 1
ATOM 1254 C C . TYR A 1 176 ? -2.533 4.469 10.330 1.00 94.44 176 TYR A C 1
ATOM 1256 O O . TYR A 1 176 ? -2.335 5.388 9.542 1.00 94.44 176 TYR A O 1
ATOM 1264 N N . ILE A 1 177 ? -1.674 4.187 11.305 1.00 94.62 177 ILE A N 1
ATOM 1265 C CA . ILE A 1 177 ? -0.377 4.852 11.445 1.00 94.62 177 ILE A CA 1
ATOM 1266 C C . ILE A 1 177 ? 0.694 3.758 11.358 1.00 94.62 177 ILE A C 1
ATOM 1268 O O . ILE A 1 177 ? 0.765 2.932 12.269 1.00 94.62 177 ILE A O 1
ATOM 1272 N N . PRO A 1 178 ? 1.493 3.697 10.272 1.00 88.38 178 PRO A N 1
ATOM 1273 C CA . PRO A 1 178 ? 2.441 2.602 10.055 1.00 88.38 178 PRO A CA 1
ATOM 1274 C C . PRO A 1 178 ? 3.533 2.530 11.127 1.00 88.38 178 PRO A C 1
ATOM 1276 O O . PRO A 1 178 ? 3.935 1.446 11.543 1.00 88.38 178 PRO A O 1
ATOM 1279 N N . THR A 1 179 ? 4.027 3.693 11.559 1.00 90.38 179 THR A N 1
ATOM 1280 C CA . THR A 1 179 ? 5.055 3.826 12.597 1.00 90.38 179 THR A CA 1
ATOM 1281 C C . THR A 1 179 ? 4.800 5.082 13.435 1.00 90.38 179 THR A C 1
ATOM 1283 O O . THR A 1 179 ? 4.179 6.019 12.931 1.00 90.38 179 THR A O 1
ATOM 1286 N N . PRO A 1 180 ? 5.325 5.183 14.670 1.00 88.75 180 PRO A N 1
ATOM 1287 C CA . PRO A 1 180 ? 5.144 6.379 15.502 1.00 88.75 180 PRO A CA 1
ATOM 1288 C C . PRO A 1 180 ? 5.623 7.691 14.851 1.00 88.75 180 PRO A C 1
ATOM 1290 O O . PRO A 1 180 ? 5.095 8.764 15.151 1.00 88.75 180 PRO A O 1
ATOM 1293 N N . GLY A 1 181 ? 6.612 7.604 13.953 1.00 92.19 181 GLY A N 1
ATOM 1294 C CA . GLY A 1 181 ? 7.169 8.733 13.201 1.00 92.19 181 GLY A CA 1
ATOM 1295 C C . GLY A 1 181 ? 6.426 9.069 11.905 1.00 92.19 181 GLY A C 1
ATOM 1296 O O . GLY A 1 181 ? 6.929 9.875 11.131 1.00 92.19 181 GLY A O 1
ATOM 1297 N N . SER A 1 182 ? 5.275 8.444 11.652 1.00 91.31 182 SER A N 1
ATOM 1298 C CA . SER A 1 182 ? 4.446 8.656 10.462 1.00 91.31 182 SER A CA 1
ATOM 1299 C C . SER A 1 182 ? 3.117 9.323 10.818 1.00 91.31 182 SER A C 1
ATOM 1301 O O . SER A 1 182 ? 2.651 9.242 11.959 1.00 91.31 182 SER A O 1
ATOM 1303 N N . GLY A 1 183 ? 2.493 9.963 9.828 1.00 95.06 183 GLY A N 1
ATOM 1304 C CA . GLY A 1 183 ? 1.118 10.442 9.932 1.00 95.06 183 GLY A CA 1
ATOM 1305 C C . GLY A 1 183 ? 0.079 9.353 9.674 1.00 95.06 183 GLY A C 1
ATOM 1306 O O . GLY A 1 183 ? 0.402 8.168 9.544 1.00 95.06 183 GLY A O 1
ATOM 1307 N N . VAL A 1 184 ? -1.190 9.764 9.590 1.00 97.62 184 VAL A N 1
ATOM 1308 C CA . VAL A 1 184 ? -2.270 8.859 9.171 1.00 97.62 184 VAL A CA 1
ATOM 1309 C C . VAL A 1 184 ? -2.077 8.476 7.707 1.00 97.62 184 VAL A C 1
ATOM 1311 O O . VAL A 1 184 ? -1.876 9.327 6.846 1.00 97.62 184 VAL A O 1
ATOM 1314 N N . THR A 1 185 ? -2.154 7.180 7.439 1.00 96.69 185 THR A N 1
ATOM 1315 C CA . THR A 1 185 ? -2.082 6.562 6.118 1.00 96.69 185 THR A CA 1
ATOM 1316 C C . THR A 1 185 ? -3.408 5.869 5.807 1.00 96.69 185 THR A C 1
ATOM 1318 O O . THR A 1 185 ? -4.059 5.339 6.712 1.00 96.69 185 THR A O 1
ATOM 1321 N N . ILE A 1 186 ? -3.837 5.888 4.544 1.00 97.31 186 ILE A N 1
ATOM 1322 C CA . ILE A 1 186 ? -5.086 5.256 4.093 1.00 97.31 186 ILE A CA 1
ATOM 1323 C C . ILE A 1 186 ? -4.997 4.808 2.625 1.00 97.31 186 ILE A C 1
ATOM 1325 O O . ILE A 1 186 ? -4.031 5.131 1.935 1.00 97.31 186 ILE A O 1
ATOM 1329 N N . ALA A 1 187 ? -6.004 4.074 2.145 1.00 95.88 187 ALA A N 1
ATOM 1330 C CA . ALA A 1 187 ? -6.094 3.532 0.790 1.00 95.88 187 ALA A CA 1
ATOM 1331 C C . ALA A 1 187 ? -4.854 2.685 0.454 1.00 95.88 187 ALA A C 1
ATOM 1333 O O . ALA A 1 187 ? -4.434 1.906 1.313 1.00 95.88 187 ALA A O 1
ATOM 1334 N N . SER A 1 188 ? -4.266 2.807 -0.737 1.00 92.56 188 SER A N 1
ATOM 1335 C CA . SER A 1 188 ? -3.038 2.085 -1.109 1.00 92.56 188 SER A CA 1
ATOM 1336 C C . SER A 1 188 ? -1.759 2.762 -0.591 1.00 92.56 188 SER A C 1
ATOM 1338 O O . SER A 1 188 ? -0.774 2.862 -1.316 1.00 92.56 188 SER A O 1
ATOM 1340 N N . GLY A 1 189 ? -1.768 3.270 0.648 1.00 91.81 189 GLY A N 1
ATOM 1341 C CA . GLY A 1 189 ? -0.579 3.858 1.282 1.00 91.81 189 GLY A CA 1
ATOM 1342 C C . GLY A 1 189 ? -0.442 5.381 1.153 1.00 91.81 189 GLY A C 1
ATOM 1343 O O . GLY A 1 189 ? 0.667 5.910 1.219 1.00 91.81 189 GLY A O 1
ATOM 1344 N N . VAL A 1 190 ? -1.542 6.119 0.982 1.00 94.06 190 VAL A N 1
ATOM 1345 C CA . VAL A 1 190 ? -1.522 7.590 0.931 1.00 94.06 190 VAL A CA 1
ATOM 1346 C C . VAL A 1 190 ? -1.213 8.164 2.318 1.00 94.06 190 VAL A C 1
ATOM 1348 O O . VAL A 1 190 ? -2.076 8.170 3.195 1.00 94.06 190 VAL A O 1
ATOM 1351 N N . ASP A 1 191 ? 0.013 8.661 2.513 1.00 95.19 191 ASP A N 1
ATOM 1352 C CA . ASP A 1 191 ? 0.467 9.311 3.753 1.00 95.19 191 ASP A CA 1
ATOM 1353 C C . ASP A 1 191 ? -0.021 10.766 3.832 1.00 95.19 191 ASP A C 1
ATOM 1355 O O . ASP A 1 191 ? 0.554 11.671 3.216 1.00 95.19 191 ASP A O 1
ATOM 1359 N N . LEU A 1 192 ? -1.068 10.993 4.630 1.00 97.88 192 LEU A N 1
ATOM 1360 C CA . LEU A 1 192 ? -1.700 12.298 4.845 1.00 97.88 192 LEU A CA 1
ATOM 1361 C C . LEU A 1 192 ? -0.802 13.267 5.618 1.00 97.88 192 LEU A C 1
ATOM 1363 O O . LEU A 1 192 ? -0.931 14.481 5.461 1.00 97.88 192 LEU A O 1
ATOM 1367 N N . GLY A 1 193 ? 0.158 12.754 6.391 1.00 96.56 193 GLY A N 1
ATOM 1368 C CA . GLY A 1 193 ? 1.151 13.571 7.082 1.00 96.56 193 GLY A CA 1
ATOM 1369 C C . GLY A 1 193 ? 2.056 14.354 6.127 1.00 96.56 193 GLY A C 1
ATOM 1370 O O . GLY A 1 193 ? 2.625 15.369 6.524 1.00 96.56 193 GLY A O 1
ATOM 1371 N N . GLN A 1 194 ? 2.159 13.911 4.872 1.00 94.38 194 GLN A N 1
ATOM 1372 C CA . GLN A 1 194 ? 2.953 14.541 3.814 1.00 94.38 194 GLN A CA 1
ATOM 1373 C C . GLN A 1 194 ? 2.099 15.205 2.725 1.00 94.38 194 GLN A C 1
ATOM 1375 O O . GLN A 1 194 ? 2.648 15.612 1.706 1.00 94.38 194 GLN A O 1
ATOM 1380 N N . GLN A 1 195 ? 0.776 15.287 2.899 1.00 96.56 195 GLN A N 1
ATOM 1381 C CA . GLN A 1 195 ? -0.109 15.944 1.936 1.00 96.56 195 GLN A CA 1
ATOM 1382 C C . GLN A 1 195 ? -0.618 17.282 2.470 1.00 96.56 195 GLN A C 1
ATOM 1384 O O . GLN A 1 195 ? -0.913 17.428 3.658 1.00 96.56 195 GLN A O 1
ATOM 1389 N N . GLY A 1 196 ? -0.804 18.236 1.561 1.00 96.31 196 GLY A N 1
ATOM 1390 C CA . GLY A 1 196 ? -1.589 19.448 1.788 1.00 96.31 196 GLY A CA 1
ATOM 1391 C C . GLY A 1 196 ? -2.901 19.454 1.001 1.00 96.31 196 GLY A C 1
ATOM 1392 O O . GLY A 1 196 ? -3.023 18.835 -0.056 1.00 96.31 196 GLY A O 1
ATOM 1393 N N . GLN A 1 197 ? -3.886 20.229 1.464 1.00 96.56 197 GLN A N 1
ATOM 1394 C CA . GLN A 1 197 ? -5.185 20.341 0.788 1.00 96.56 197 GLN A CA 1
ATOM 1395 C C . GLN A 1 197 ? -5.044 20.815 -0.667 1.00 96.56 197 GLN A C 1
ATOM 1397 O O . GLN A 1 197 ? -5.647 20.236 -1.567 1.00 96.56 197 GLN A O 1
ATOM 1402 N N . ARG A 1 198 ? -4.179 21.808 -0.917 1.00 96.12 198 ARG A N 1
ATOM 1403 C CA . ARG A 1 198 ? -3.883 22.310 -2.270 1.00 96.12 198 ARG A CA 1
ATOM 1404 C C . ARG A 1 198 ? -3.372 21.210 -3.201 1.00 96.12 198 ARG A C 1
ATOM 1406 O O . ARG A 1 198 ? -3.734 21.191 -4.377 1.00 96.12 198 ARG A O 1
ATOM 1413 N N . GLU A 1 199 ? -2.537 20.305 -2.697 1.00 93.81 199 GLU A N 1
ATOM 1414 C CA . GLU A 1 199 ? -1.993 19.202 -3.494 1.00 93.81 199 GLU A CA 1
ATOM 1415 C C . GLU A 1 199 ? -3.078 18.186 -3.838 1.00 93.81 199 GLU A C 1
ATOM 1417 O O . GLU A 1 199 ? -3.144 17.741 -4.982 1.00 93.81 199 GLU A O 1
ATOM 1422 N N . LEU A 1 200 ? -3.964 17.867 -2.890 1.00 96.38 200 LEU A N 1
ATOM 1423 C CA . LEU A 1 200 ? -5.103 16.980 -3.138 1.00 96.38 200 LEU A CA 1
ATOM 1424 C C . LEU A 1 200 ? -6.061 17.575 -4.178 1.00 96.38 200 LEU A C 1
ATOM 1426 O O . LEU A 1 200 ? -6.444 16.881 -5.119 1.00 96.38 200 LEU A O 1
ATOM 1430 N N . THR A 1 201 ? -6.377 18.869 -4.078 1.00 96.12 201 THR A N 1
ATOM 1431 C CA . THR A 1 201 ? -7.182 19.576 -5.088 1.00 96.12 201 THR A CA 1
ATOM 1432 C C . THR A 1 201 ? -6.500 19.567 -6.456 1.00 96.12 201 THR A C 1
ATOM 1434 O O . THR A 1 201 ? -7.137 19.253 -7.456 1.00 96.12 201 THR A O 1
ATOM 1437 N N . THR A 1 202 ? -5.192 19.842 -6.516 1.00 95.12 202 THR A N 1
ATOM 1438 C CA . THR A 1 202 ? -4.413 19.808 -7.772 1.00 95.12 202 THR A CA 1
ATOM 1439 C C . THR A 1 202 ? -4.415 18.416 -8.411 1.00 95.12 202 THR A C 1
ATOM 1441 O O . THR A 1 202 ? -4.400 18.292 -9.632 1.00 95.12 202 THR A O 1
ATOM 1444 N N . ARG A 1 203 ? -4.469 17.356 -7.597 1.00 94.31 203 ARG A N 1
ATOM 1445 C CA . ARG A 1 203 ? -4.587 15.959 -8.051 1.00 94.31 203 ARG A CA 1
ATOM 1446 C C . ARG A 1 203 ? -6.013 15.556 -8.420 1.00 94.31 203 ARG A C 1
ATOM 1448 O O . ARG A 1 203 ? -6.218 14.404 -8.784 1.00 94.31 203 ARG A O 1
ATOM 1455 N N . GLN A 1 204 ? -6.969 16.481 -8.337 1.00 95.75 204 GLN A N 1
ATOM 1456 C CA . GLN A 1 204 ? -8.384 16.243 -8.616 1.00 95.75 204 GLN A CA 1
ATOM 1457 C C . GLN A 1 204 ? -9.003 15.198 -7.677 1.00 95.75 204 GLN A C 1
ATOM 1459 O O . GLN A 1 204 ? -9.888 14.441 -8.070 1.00 95.75 204 GLN A O 1
ATOM 1464 N N . VAL A 1 205 ? -8.550 15.148 -6.418 1.00 97.00 205 VAL A N 1
ATOM 1465 C CA . VAL A 1 205 ? -9.224 14.340 -5.396 1.00 97.00 205 VAL A CA 1
ATOM 1466 C C . VAL A 1 205 ? -10.627 14.926 -5.161 1.00 97.00 205 VAL A C 1
ATOM 1468 O O . VAL A 1 205 ? -10.735 16.131 -4.920 1.00 97.00 205 VAL A O 1
ATOM 1471 N N . PRO A 1 206 ? -11.699 14.113 -5.208 1.00 96.62 206 PRO A N 1
ATOM 1472 C CA . PRO A 1 206 ? -13.064 14.572 -4.960 1.00 96.62 206 PRO A CA 1
ATOM 1473 C C . PRO A 1 206 ? -13.226 15.344 -3.642 1.00 96.62 206 PRO A C 1
ATOM 1475 O O . PRO A 1 206 ? -12.689 14.949 -2.605 1.00 96.62 206 PRO A O 1
ATOM 1478 N N . THR A 1 207 ? -14.015 16.423 -3.656 1.00 96.75 207 THR A N 1
ATOM 1479 C CA . THR A 1 207 ? -14.191 17.326 -2.503 1.00 96.75 207 THR A CA 1
ATOM 1480 C C . THR A 1 207 ? -14.706 16.612 -1.252 1.00 96.75 207 THR A C 1
ATOM 1482 O O . THR A 1 207 ? -14.230 16.895 -0.155 1.00 96.75 207 THR A O 1
ATOM 1485 N N . ASN A 1 208 ? -15.621 15.647 -1.398 1.00 96.44 208 ASN A N 1
ATOM 1486 C CA . ASN A 1 208 ? -16.126 14.843 -0.278 1.00 96.44 208 ASN A CA 1
ATOM 1487 C C . ASN A 1 208 ? -15.016 14.010 0.386 1.00 96.44 208 ASN A C 1
ATOM 1489 O O . ASN A 1 208 ? -15.027 13.817 1.600 1.00 96.44 208 ASN A O 1
ATOM 1493 N N . ILE A 1 209 ? -14.036 13.543 -0.393 1.00 98.50 209 ILE A N 1
ATOM 1494 C CA . ILE A 1 209 ? -12.875 12.823 0.131 1.00 98.50 209 ILE A CA 1
ATOM 1495 C C . ILE A 1 209 ? -11.941 13.814 0.822 1.00 98.50 209 ILE A C 1
ATOM 1497 O O . ILE A 1 209 ? -11.554 13.571 1.960 1.00 98.50 209 ILE A O 1
ATOM 1501 N N . ILE A 1 210 ? -11.634 14.956 0.193 1.00 98.31 210 ILE A N 1
ATOM 1502 C CA . ILE A 1 210 ? -10.796 16.002 0.805 1.00 98.31 210 ILE A CA 1
ATOM 1503 C C . ILE A 1 210 ? -11.347 16.398 2.177 1.00 98.31 210 ILE A C 1
ATOM 1505 O O . ILE A 1 210 ? -10.585 16.405 3.135 1.00 98.31 210 ILE A O 1
ATOM 1509 N N . GLN A 1 211 ? -12.656 16.628 2.305 1.00 97.94 211 GLN A N 1
ATOM 1510 C CA . GLN A 1 211 ? -13.296 16.959 3.585 1.00 97.94 211 GLN A CA 1
ATOM 1511 C C . GLN A 1 211 ? -13.024 15.915 4.680 1.00 97.94 211 GLN A C 1
ATOM 1513 O O . GLN A 1 211 ? -12.745 16.286 5.818 1.00 97.94 211 GLN A O 1
ATOM 1518 N N . LYS A 1 212 ? -13.050 14.617 4.344 1.00 98.44 212 LYS A N 1
ATOM 1519 C CA . LYS A 1 212 ? -12.714 13.536 5.288 1.00 98.44 212 LYS A CA 1
ATOM 1520 C C . LYS A 1 212 ? -11.228 13.516 5.652 1.00 98.44 212 LYS A C 1
ATOM 1522 O O . LYS A 1 212 ? -10.889 13.214 6.792 1.00 98.44 212 LYS A O 1
ATOM 1527 N N . LEU A 1 213 ? -10.347 13.812 4.696 1.00 98.62 213 LEU A N 1
ATOM 1528 C CA . LEU A 1 213 ? -8.893 13.775 4.888 1.00 98.62 213 LEU A CA 1
ATOM 1529 C C . LEU A 1 213 ? -8.353 15.021 5.605 1.00 98.62 213 LEU A C 1
ATOM 1531 O O . LEU A 1 213 ? -7.375 14.904 6.341 1.00 98.62 213 LEU A O 1
ATOM 1535 N N . SER A 1 214 ? -8.984 16.185 5.416 1.00 98.06 214 SER A N 1
ATOM 1536 C CA . SER A 1 214 ? -8.534 17.501 5.893 1.00 98.06 214 SER A CA 1
ATOM 1537 C C . SER A 1 214 ? -8.070 17.538 7.354 1.00 98.06 214 SER A C 1
ATOM 1539 O O . SER A 1 214 ? -7.005 18.107 7.589 1.00 98.06 214 SER A O 1
ATOM 1541 N N . PRO A 1 215 ? -8.764 16.912 8.330 1.00 98.44 215 PRO A N 1
ATOM 1542 C CA . PRO A 1 215 ? -8.313 16.921 9.723 1.00 98.44 215 PRO A CA 1
ATOM 1543 C C . PRO A 1 215 ? -6.929 16.291 9.943 1.00 98.44 215 PRO A C 1
ATOM 1545 O O . PRO A 1 215 ? -6.253 16.619 10.911 1.00 98.44 215 PRO A O 1
ATOM 1548 N N . TYR A 1 216 ? -6.497 15.388 9.060 1.00 98.50 216 TYR A N 1
ATOM 1549 C CA . TYR A 1 216 ? -5.276 14.595 9.221 1.00 98.50 216 TYR A CA 1
ATOM 1550 C C . TYR A 1 216 ? -4.079 15.135 8.424 1.00 98.50 216 TYR A C 1
ATOM 1552 O O . TYR A 1 216 ? -2.963 14.632 8.581 1.00 98.50 216 TYR A O 1
ATOM 1560 N N . LEU A 1 217 ? -4.292 16.135 7.564 1.00 98.38 217 LEU A N 1
ATOM 1561 C CA . LEU A 1 217 ? -3.266 16.649 6.656 1.00 98.38 217 LEU A CA 1
ATOM 1562 C C . LEU A 1 217 ? -2.130 17.341 7.418 1.00 98.38 217 LEU A C 1
ATOM 1564 O O . LEU A 1 217 ? -2.360 18.115 8.345 1.00 98.38 217 LEU A O 1
ATOM 1568 N N . GLY A 1 218 ? -0.885 17.050 7.037 1.00 97.38 218 GLY A N 1
ATOM 1569 C CA . GLY A 1 218 ? 0.314 17.623 7.663 1.00 97.38 218 GLY A CA 1
ATOM 1570 C C . GLY A 1 218 ? 0.624 17.103 9.078 1.00 97.38 218 GLY A C 1
ATOM 1571 O O . GLY A 1 218 ? 1.669 17.439 9.651 1.00 97.38 218 GLY A O 1
ATOM 1572 N N . LEU A 1 219 ? -0.233 16.250 9.655 1.00 97.81 219 LEU A N 1
ATOM 1573 C CA . LEU A 1 219 ? 0.005 15.600 10.946 1.00 97.81 219 LEU A CA 1
ATOM 1574 C C . LEU A 1 219 ? 0.957 14.417 10.764 1.00 97.81 219 LEU A C 1
ATOM 1576 O O . LEU A 1 219 ? 0.559 13.260 10.761 1.00 97.81 219 LEU A O 1
ATOM 1580 N N . ASN A 1 220 ? 2.239 14.723 10.596 1.00 96.69 220 ASN A N 1
ATOM 1581 C CA . ASN A 1 220 ? 3.266 13.762 10.193 1.00 96.69 220 ASN A CA 1
ATOM 1582 C C . ASN A 1 220 ? 3.804 12.830 11.292 1.00 96.69 220 ASN A C 1
ATOM 1584 O O . ASN A 1 220 ? 4.755 12.100 11.037 1.00 96.69 220 ASN A O 1
ATOM 1588 N N . THR A 1 221 ? 3.222 12.825 12.494 1.00 95.56 221 THR A N 1
ATOM 1589 C CA . THR A 1 221 ? 3.574 11.866 13.554 1.00 95.56 221 THR A CA 1
ATOM 1590 C C . THR A 1 221 ? 2.339 11.432 14.335 1.00 95.56 221 THR A C 1
ATOM 1592 O O . THR A 1 221 ? 1.393 12.210 14.496 1.00 95.56 221 THR A O 1
ATOM 1595 N N . GLN A 1 222 ? 2.382 10.234 14.927 1.00 92.50 222 GLN A N 1
ATOM 1596 C CA . GLN A 1 222 ? 1.316 9.741 15.807 1.00 92.50 222 GLN A CA 1
ATOM 1597 C C . GLN A 1 222 ? 1.018 10.713 16.952 1.00 92.50 222 GLN A C 1
ATOM 1599 O O . GLN A 1 222 ? -0.135 10.923 17.326 1.00 92.50 222 GLN A O 1
ATOM 1604 N N . GLN A 1 223 ? 2.060 11.352 17.486 1.00 94.69 223 GLN A N 1
ATOM 1605 C CA . GLN A 1 223 ? 1.922 12.329 18.558 1.00 94.69 223 GLN A CA 1
ATOM 1606 C C . GLN A 1 223 ? 1.159 13.581 18.107 1.00 94.69 223 GLN A C 1
ATOM 1608 O O . GLN A 1 223 ? 0.352 14.099 18.875 1.00 94.69 223 GLN A O 1
ATOM 1613 N N . LYS A 1 224 ? 1.383 14.072 16.881 1.00 97.88 224 LYS A N 1
ATOM 1614 C CA . LYS A 1 224 ? 0.630 15.216 16.342 1.00 97.88 224 LYS A CA 1
ATOM 1615 C C . LYS A 1 224 ? -0.843 14.876 16.134 1.00 97.88 224 LYS A C 1
ATOM 1617 O O . LYS A 1 224 ? -1.688 15.686 16.492 1.00 97.88 224 LYS A O 1
ATOM 1622 N N . VAL A 1 225 ? -1.139 13.672 15.639 1.00 94.38 225 VAL A N 1
ATOM 1623 C CA . VAL A 1 225 ? -2.517 13.168 15.502 1.00 94.38 225 VAL A CA 1
ATOM 1624 C C . VAL A 1 225 ? -3.217 13.132 16.866 1.00 94.38 225 VAL A C 1
ATOM 1626 O O . VAL A 1 225 ? -4.302 13.688 17.013 1.00 94.38 225 VAL A O 1
ATOM 1629 N N . ALA A 1 226 ? -2.559 12.577 17.889 1.00 93.31 226 ALA A N 1
ATOM 1630 C CA . ALA A 1 226 ? -3.103 12.522 19.245 1.00 93.31 226 ALA A CA 1
ATOM 1631 C C . ALA A 1 226 ? -3.297 13.915 19.873 1.00 93.31 226 ALA A C 1
ATOM 1633 O O . ALA A 1 226 ? -4.327 14.172 20.489 1.00 93.31 226 ALA A O 1
ATOM 1634 N N . ARG A 1 227 ? -2.341 14.839 19.690 1.00 95.88 227 ARG A N 1
ATOM 1635 C CA . ARG A 1 227 ? -2.450 16.232 20.173 1.00 95.88 227 ARG A CA 1
ATOM 1636 C C . ARG A 1 227 ? -3.582 17.008 19.501 1.00 95.88 227 ARG A C 1
ATOM 1638 O O . ARG A 1 227 ? -4.138 17.900 20.125 1.00 95.88 227 ARG A O 1
ATOM 1645 N N . ALA A 1 228 ? -3.927 16.660 18.263 1.00 95.88 228 ALA A N 1
ATOM 1646 C CA . ALA A 1 228 ? -5.089 17.201 17.566 1.00 95.88 228 ALA A CA 1
ATOM 1647 C C . ALA A 1 228 ? -6.422 16.576 18.035 1.00 95.88 228 ALA A C 1
ATOM 1649 O O . ALA A 1 228 ? -7.472 16.929 17.507 1.00 95.88 228 ALA A O 1
ATOM 1650 N N . GLY A 1 229 ? -6.401 15.638 18.993 1.00 94.00 229 GLY A N 1
ATOM 1651 C CA . GLY A 1 229 ? -7.596 14.934 19.465 1.00 94.00 229 GLY A CA 1
ATOM 1652 C C . GLY A 1 229 ? -8.166 13.942 18.447 1.00 94.00 229 GLY A C 1
ATOM 1653 O O . GLY A 1 229 ? -9.330 13.559 18.542 1.00 94.00 229 GLY A O 1
ATOM 1654 N N . LEU A 1 230 ? -7.367 13.535 17.457 1.00 94.94 230 LEU A N 1
ATOM 1655 C CA . LEU A 1 230 ? -7.796 12.661 16.372 1.00 94.94 230 LEU A CA 1
ATOM 1656 C C . LEU A 1 230 ? -7.338 11.217 16.599 1.00 94.94 230 LEU A C 1
ATOM 1658 O O . LEU A 1 230 ? -6.337 10.942 17.260 1.00 94.94 230 LEU A O 1
ATOM 1662 N N . SER A 1 231 ? -8.057 10.285 15.979 1.00 94.31 231 SER A N 1
ATOM 1663 C CA . SER A 1 231 ? -7.689 8.871 15.899 1.00 94.31 231 SER A CA 1
ATOM 1664 C C . SER A 1 231 ? -7.718 8.435 14.444 1.00 94.31 231 SER A C 1
ATOM 1666 O O . SER A 1 231 ? -8.699 8.684 13.747 1.00 94.31 231 SER A O 1
ATOM 1668 N N . ALA A 1 232 ? -6.673 7.743 13.987 1.00 92.50 232 ALA A N 1
ATOM 1669 C CA . ALA A 1 232 ? -6.616 7.217 12.624 1.00 92.50 232 ALA A CA 1
ATOM 1670 C C . ALA A 1 232 ? -7.805 6.286 12.314 1.00 92.50 232 ALA A C 1
ATOM 1672 O O . ALA A 1 232 ? -8.345 6.326 11.213 1.00 92.50 232 ALA A O 1
ATOM 1673 N N . ALA A 1 233 ? -8.275 5.531 13.314 1.00 89.75 233 ALA A N 1
ATOM 1674 C CA . ALA A 1 233 ? -9.409 4.618 13.180 1.00 89.75 233 ALA A CA 1
ATOM 1675 C C . ALA A 1 233 ? -10.750 5.328 12.904 1.00 89.75 233 ALA A C 1
ATOM 1677 O O . ALA A 1 233 ? -11.685 4.703 12.400 1.00 89.75 233 ALA A O 1
ATOM 1678 N N . ASN A 1 234 ? -10.849 6.630 13.201 1.00 91.75 234 ASN A N 1
ATOM 1679 C CA . ASN A 1 234 ? -12.045 7.422 12.911 1.00 91.75 234 ASN A CA 1
ATOM 1680 C C . ASN A 1 234 ? -12.113 7.829 11.432 1.00 91.75 234 ASN A C 1
ATOM 1682 O O . ASN A 1 234 ? -13.195 8.137 10.931 1.00 91.75 234 ASN A O 1
ATOM 1686 N N . LEU A 1 235 ? -10.988 7.805 10.711 1.00 97.06 235 LEU A N 1
ATOM 1687 C CA . LEU A 1 235 ? -10.974 8.035 9.275 1.00 97.06 235 LEU A CA 1
ATOM 1688 C C . LEU A 1 235 ? -11.410 6.765 8.544 1.00 97.06 235 LEU A C 1
ATOM 1690 O O . LEU A 1 235 ? -10.679 5.778 8.513 1.00 97.06 235 LEU A O 1
ATOM 1694 N N . ASN A 1 236 ? -12.584 6.808 7.918 1.00 95.38 236 ASN A N 1
ATOM 1695 C CA . ASN A 1 236 ? -13.108 5.701 7.127 1.00 95.38 236 ASN A CA 1
ATOM 1696 C C . ASN A 1 236 ? -13.538 6.182 5.739 1.00 95.38 236 ASN A C 1
ATOM 1698 O O . ASN A 1 236 ? -14.295 7.149 5.599 1.00 95.38 236 ASN A O 1
ATOM 1702 N N . LEU A 1 237 ? -13.067 5.478 4.714 1.00 95.94 237 LEU A N 1
ATOM 1703 C CA . LEU A 1 237 ? -13.491 5.642 3.330 1.00 95.94 237 LEU A CA 1
ATOM 1704 C C . LEU A 1 237 ? -14.344 4.445 2.915 1.00 95.94 237 LEU A C 1
ATOM 1706 O O . LEU A 1 237 ? -14.069 3.300 3.277 1.00 95.94 237 LEU A O 1
ATOM 1710 N N . SER A 1 238 ? -15.365 4.705 2.107 1.00 92.38 238 SER A N 1
ATOM 1711 C CA . SER A 1 238 ? -15.969 3.650 1.302 1.00 92.38 238 SER A CA 1
ATOM 1712 C C . SER A 1 238 ? -14.949 3.123 0.289 1.00 92.38 238 SER A C 1
ATOM 1714 O O . SER A 1 238 ? -13.965 3.786 -0.047 1.00 92.38 238 SER A O 1
ATOM 1716 N N . LEU A 1 239 ? -15.204 1.930 -0.240 1.00 90.75 239 LEU A N 1
ATOM 1717 C CA . LEU A 1 239 ? -14.371 1.350 -1.288 1.00 90.75 239 LEU A CA 1
ATOM 1718 C C . LEU A 1 239 ? -14.237 2.279 -2.505 1.00 90.75 239 LEU A C 1
ATOM 1720 O O . LEU A 1 239 ? -13.130 2.489 -2.989 1.00 90.75 239 LEU A O 1
ATOM 1724 N N . ASN A 1 240 ? -15.345 2.862 -2.970 1.00 90.25 240 ASN A N 1
ATOM 1725 C CA . ASN A 1 240 ? -15.329 3.766 -4.120 1.00 90.25 240 ASN A CA 1
ATOM 1726 C C . ASN A 1 240 ? -14.497 5.021 -3.837 1.00 90.25 240 ASN A C 1
ATOM 1728 O O . ASN A 1 240 ? -13.717 5.433 -4.687 1.00 90.25 240 ASN A O 1
ATOM 1732 N N . GLU A 1 241 ? -14.601 5.588 -2.632 1.00 95.25 241 GLU A N 1
ATOM 1733 C CA . GLU A 1 241 ? -13.772 6.730 -2.238 1.00 95.25 241 GLU A CA 1
ATOM 1734 C C . GLU A 1 241 ? -12.282 6.370 -2.204 1.00 95.25 241 GLU A C 1
ATOM 1736 O O . GLU A 1 241 ? -11.464 7.125 -2.722 1.00 95.25 241 GLU A O 1
ATOM 1741 N N . ALA A 1 242 ? -11.919 5.209 -1.651 1.00 94.94 242 ALA A N 1
AT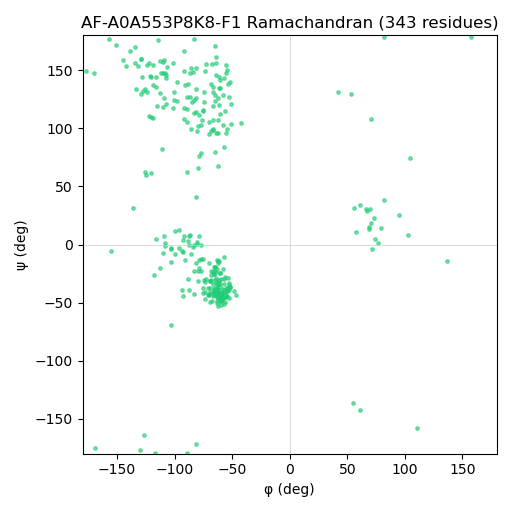OM 1742 C CA . ALA A 1 242 ? -10.530 4.753 -1.640 1.00 94.94 242 ALA A CA 1
ATOM 1743 C C . ALA A 1 242 ? -9.984 4.542 -3.064 1.00 94.94 242 ALA A C 1
ATOM 1745 O O . ALA A 1 242 ? -8.878 4.981 -3.366 1.00 94.94 242 ALA A O 1
ATOM 1746 N N . LEU A 1 243 ? -10.780 3.957 -3.965 1.00 91.56 243 LEU A N 1
ATOM 1747 C CA . LEU A 1 243 ? -10.402 3.771 -5.369 1.00 91.56 243 LEU A CA 1
ATOM 1748 C C . LEU A 1 243 ? -10.259 5.098 -6.121 1.00 91.56 243 LEU A C 1
ATOM 1750 O O . LEU A 1 243 ? -9.320 5.253 -6.901 1.00 91.56 243 LEU A O 1
ATOM 1754 N N . SER A 1 244 ? -11.153 6.062 -5.886 1.00 93.19 244 SER A N 1
ATOM 1755 C CA . SER A 1 244 ? -11.040 7.407 -6.462 1.00 93.19 244 SER A CA 1
ATOM 1756 C C . SER A 1 244 ? -9.803 8.144 -5.948 1.00 93.19 244 SER A C 1
ATOM 1758 O O . SER A 1 244 ? -9.126 8.816 -6.727 1.00 93.19 244 SER A O 1
ATOM 1760 N N . LEU A 1 245 ? -9.483 8.000 -4.659 1.00 95.62 245 LEU A N 1
ATOM 1761 C CA . LEU A 1 245 ? -8.267 8.557 -4.075 1.00 95.62 245 LEU A CA 1
ATOM 1762 C C . LEU A 1 245 ? -7.019 7.928 -4.708 1.00 95.62 245 LEU A C 1
ATOM 1764 O O . LEU A 1 245 ? -6.153 8.655 -5.191 1.00 95.62 245 LEU A O 1
ATOM 1768 N N . ASP A 1 246 ? -6.951 6.599 -4.779 1.00 93.56 246 ASP A N 1
ATOM 1769 C CA . ASP A 1 246 ? -5.828 5.892 -5.400 1.00 93.56 246 ASP A CA 1
ATOM 1770 C C . ASP A 1 246 ? -5.662 6.286 -6.872 1.00 93.56 246 ASP A C 1
ATOM 1772 O O . ASP A 1 246 ? -4.544 6.540 -7.319 1.00 93.56 246 ASP A O 1
ATOM 1776 N N . GLN A 1 247 ? -6.762 6.420 -7.622 1.00 92.44 247 GLN A N 1
ATOM 1777 C CA . GLN A 1 247 ? -6.719 6.852 -9.019 1.00 92.44 247 GLN A CA 1
ATOM 1778 C C . GLN A 1 247 ? -6.123 8.261 -9.168 1.00 92.44 247 GLN A C 1
ATOM 1780 O O . GLN A 1 247 ? -5.289 8.487 -10.047 1.00 92.44 247 GLN A O 1
ATOM 1785 N N . ALA A 1 248 ? -6.484 9.201 -8.291 1.00 93.81 248 ALA A N 1
ATOM 1786 C CA . ALA A 1 248 ? -5.926 10.554 -8.299 1.00 93.81 248 ALA A CA 1
ATOM 1787 C C . ALA A 1 248 ? -4.400 10.561 -8.075 1.00 93.81 248 ALA A C 1
ATOM 1789 O O . ALA A 1 248 ? -3.667 11.338 -8.698 1.00 93.81 248 ALA A O 1
ATOM 1790 N N . PHE A 1 249 ? -3.889 9.667 -7.224 1.00 91.56 249 PHE A N 1
ATOM 1791 C CA . PHE A 1 249 ? -2.446 9.501 -7.017 1.00 91.56 249 PHE A CA 1
ATOM 1792 C C . PHE A 1 249 ? -1.773 8.766 -8.182 1.00 91.56 249 PHE A C 1
ATOM 1794 O O . PHE A 1 249 ? -0.675 9.152 -8.601 1.00 91.56 249 PHE A O 1
ATOM 1801 N N . LEU A 1 250 ? -2.458 7.778 -8.758 1.00 90.88 250 LEU A N 1
ATOM 1802 C CA . LEU A 1 250 ? -1.990 6.987 -9.888 1.00 90.88 250 LEU A CA 1
ATOM 1803 C C . LEU A 1 250 ? -1.853 7.814 -11.173 1.00 90.88 250 LEU A C 1
ATOM 1805 O O . LEU A 1 250 ? -0.911 7.592 -11.928 1.00 90.88 250 LEU A O 1
ATOM 1809 N N . ASN A 1 251 ? -2.710 8.812 -11.408 1.00 91.19 251 ASN A N 1
ATOM 1810 C CA . ASN A 1 251 ? -2.669 9.662 -12.609 1.00 91.19 251 ASN A CA 1
ATOM 1811 C C . ASN A 1 251 ? -1.282 10.281 -12.868 1.00 91.19 251 ASN A C 1
ATOM 1813 O O . ASN A 1 251 ? -0.836 10.368 -14.013 1.00 91.19 251 ASN A O 1
ATOM 1817 N N . LYS A 1 252 ? -0.553 10.654 -11.806 1.00 87.25 252 LYS A N 1
ATOM 1818 C CA . LYS A 1 252 ? 0.821 11.177 -11.916 1.00 87.25 252 LYS A CA 1
ATOM 1819 C C . LYS A 1 252 ? 1.832 10.111 -12.353 1.00 87.25 252 LYS A C 1
ATOM 1821 O O . LYS A 1 252 ? 2.831 10.441 -12.985 1.00 87.25 252 LYS A O 1
ATOM 1826 N N . LEU A 1 253 ? 1.619 8.852 -11.980 1.00 87.69 253 LEU A N 1
ATOM 1827 C CA . LEU A 1 253 ? 2.442 7.734 -12.445 1.00 87.69 253 LEU A CA 1
ATOM 1828 C C . LEU A 1 253 ? 2.090 7.386 -13.894 1.00 87.69 253 LEU A C 1
ATOM 1830 O O . LEU A 1 253 ? 2.996 7.211 -14.704 1.00 87.69 253 LEU A O 1
ATOM 1834 N N . LEU A 1 254 ? 0.800 7.378 -14.244 1.00 90.25 254 LEU A N 1
ATOM 1835 C CA . LEU A 1 254 ? 0.331 7.109 -15.607 1.00 90.25 254 LEU A CA 1
ATOM 1836 C C . LEU A 1 254 ? 0.905 8.103 -16.621 1.00 90.25 254 LEU A C 1
ATOM 1838 O O . LEU A 1 254 ? 1.381 7.696 -17.677 1.00 90.25 254 LEU A O 1
ATOM 1842 N N . SER A 1 255 ? 0.963 9.394 -16.284 1.00 89.81 255 SER A N 1
ATOM 1843 C CA . SER A 1 255 ? 1.581 10.389 -17.168 1.00 89.81 255 SER A CA 1
ATOM 1844 C C . SER A 1 255 ? 3.086 10.174 -17.364 1.00 89.81 255 SER A C 1
ATOM 1846 O O . SER A 1 255 ? 3.610 10.457 -18.438 1.00 89.81 255 SER A O 1
ATOM 1848 N N . ARG A 1 256 ? 3.793 9.624 -16.367 1.00 86.06 256 ARG A N 1
ATOM 1849 C CA . ARG A 1 256 ? 5.230 9.306 -16.470 1.00 86.06 256 ARG A CA 1
ATOM 1850 C C . ARG A 1 256 ? 5.512 8.091 -17.343 1.00 86.06 256 ARG A C 1
ATOM 1852 O O . ARG A 1 256 ? 6.565 8.043 -17.972 1.00 86.06 256 ARG A O 1
ATOM 1859 N N . ILE A 1 257 ? 4.608 7.115 -17.358 1.00 88.44 257 ILE A N 1
ATOM 1860 C CA . ILE A 1 257 ? 4.778 5.894 -18.155 1.00 88.44 257 ILE A CA 1
ATOM 1861 C C . ILE A 1 257 ? 4.180 6.011 -19.559 1.00 88.44 257 ILE A C 1
ATOM 1863 O O . ILE A 1 257 ? 4.487 5.176 -20.405 1.00 88.44 257 ILE A O 1
ATOM 1867 N N . GLN A 1 258 ? 3.367 7.039 -19.825 1.00 90.56 258 GLN A N 1
ATOM 1868 C CA . GLN A 1 258 ? 2.717 7.265 -21.118 1.00 90.56 258 GLN A CA 1
ATOM 1869 C C . GLN A 1 258 ? 3.674 7.162 -22.326 1.00 90.56 258 GLN A C 1
ATOM 1871 O O . GLN A 1 258 ? 3.295 6.509 -23.295 1.00 90.56 258 GLN A O 1
ATOM 1876 N N . PRO A 1 259 ? 4.929 7.661 -22.289 1.00 87.94 259 PRO A N 1
ATOM 1877 C CA . PRO A 1 259 ? 5.858 7.513 -23.419 1.00 87.94 259 PRO A CA 1
ATOM 1878 C C . PRO A 1 259 ? 6.211 6.058 -23.787 1.00 87.94 259 PRO A C 1
ATOM 1880 O O . PRO A 1 259 ? 6.797 5.796 -24.841 1.00 87.94 259 PRO A O 1
ATOM 1883 N N . TYR A 1 260 ? 5.899 5.101 -22.912 1.00 87.31 260 TYR A N 1
ATOM 1884 C CA . TYR A 1 260 ? 6.168 3.675 -23.088 1.00 87.31 260 TYR A CA 1
ATOM 1885 C C . TYR A 1 260 ? 4.891 2.852 -23.311 1.00 87.31 260 TYR A C 1
ATOM 1887 O O . TYR A 1 260 ? 4.994 1.670 -23.632 1.00 87.31 260 TYR A O 1
ATOM 1895 N N . SER A 1 261 ? 3.698 3.443 -23.172 1.00 87.81 261 SER A N 1
ATOM 1896 C CA . SER A 1 261 ? 2.433 2.692 -23.148 1.00 87.81 261 SER A CA 1
ATOM 1897 C C . SER A 1 261 ? 2.090 2.002 -24.469 1.00 87.81 261 SER A C 1
ATOM 1899 O O . SER A 1 261 ? 1.415 0.982 -24.460 1.00 87.81 261 SER A O 1
ATOM 1901 N N . SER A 1 262 ? 2.589 2.498 -25.604 1.00 89.31 262 SER A N 1
ATOM 1902 C CA . SER A 1 262 ? 2.417 1.844 -26.909 1.00 89.31 262 SER A CA 1
ATOM 1903 C C . SER A 1 262 ? 3.328 0.630 -27.122 1.00 89.31 262 SER A C 1
ATOM 1905 O O . SER A 1 262 ? 3.153 -0.104 -28.091 1.00 89.31 262 SER A O 1
ATOM 1907 N N . ARG A 1 263 ? 4.330 0.432 -26.256 1.00 89.75 263 ARG A N 1
ATOM 1908 C CA . ARG A 1 263 ? 5.406 -0.564 -26.422 1.00 89.75 263 ARG A CA 1
ATOM 1909 C C . ARG A 1 263 ? 5.417 -1.613 -25.311 1.00 89.75 263 ARG A C 1
ATOM 1911 O O . ARG A 1 263 ? 5.887 -2.728 -25.532 1.00 89.75 263 ARG A O 1
ATOM 1918 N N . LEU A 1 264 ? 4.898 -1.251 -24.141 1.00 91.56 264 LEU A N 1
ATOM 1919 C CA . LEU A 1 264 ? 4.721 -2.127 -22.991 1.00 91.56 264 LEU A CA 1
ATOM 1920 C C . LEU A 1 264 ? 3.286 -2.641 -22.926 1.00 91.56 264 LEU A C 1
ATOM 1922 O O . LEU A 1 264 ? 2.337 -1.873 -23.106 1.00 91.56 264 LEU A O 1
ATOM 1926 N N . SER A 1 265 ? 3.128 -3.917 -22.576 1.00 94.50 265 SER A N 1
ATOM 1927 C CA . SER A 1 265 ? 1.808 -4.432 -22.213 1.00 94.50 265 SER A CA 1
ATOM 1928 C C . SER A 1 265 ? 1.300 -3.756 -20.935 1.00 94.50 265 SER A C 1
ATOM 1930 O O . SER A 1 265 ? 2.055 -3.098 -20.213 1.00 94.50 265 SER A O 1
ATOM 1932 N N . ASP A 1 266 ? 0.038 -3.989 -20.586 1.00 93.06 266 ASP A N 1
ATOM 1933 C CA . ASP A 1 266 ? -0.520 -3.562 -19.300 1.00 93.06 266 ASP A CA 1
ATOM 1934 C C . ASP A 1 266 ? 0.320 -4.038 -18.103 1.00 93.06 266 ASP A C 1
ATOM 1936 O O . ASP A 1 266 ? 0.454 -3.316 -17.113 1.00 93.06 266 ASP A O 1
ATOM 1940 N N . LYS A 1 267 ? 0.947 -5.222 -18.199 1.00 94.12 267 LYS A N 1
ATOM 1941 C CA . LYS A 1 267 ? 1.867 -5.719 -17.169 1.00 94.12 267 LYS A CA 1
ATOM 1942 C C . LYS A 1 267 ? 3.182 -4.944 -17.146 1.00 94.12 267 LYS A C 1
ATOM 1944 O O . LYS A 1 267 ? 3.654 -4.580 -16.072 1.00 94.12 267 LYS A O 1
ATOM 1949 N N . GLY A 1 268 ? 3.756 -4.661 -18.315 1.00 94.62 268 GLY A N 1
ATOM 1950 C CA . GLY A 1 268 ? 4.949 -3.823 -18.449 1.00 94.62 268 GLY A CA 1
ATOM 1951 C C . GLY A 1 268 ? 4.744 -2.428 -17.865 1.00 94.62 268 GLY A C 1
ATOM 1952 O O . GLY A 1 268 ? 5.562 -1.941 -17.080 1.00 94.62 268 GLY A O 1
ATOM 1953 N N . GLN A 1 269 ? 3.606 -1.814 -18.184 1.00 93.75 269 GLN A N 1
ATOM 1954 C CA . GLN A 1 269 ? 3.190 -0.522 -17.646 1.00 93.75 269 GLN A CA 1
ATOM 1955 C C . GLN A 1 269 ? 2.990 -0.575 -16.127 1.00 93.75 269 GLN A C 1
ATOM 1957 O O . GLN A 1 269 ? 3.446 0.323 -15.419 1.00 93.75 269 GLN A O 1
ATOM 1962 N N . ALA A 1 270 ? 2.364 -1.639 -15.619 1.00 94.12 270 ALA A N 1
ATOM 1963 C CA . ALA A 1 270 ? 2.154 -1.854 -14.192 1.00 94.12 270 ALA A CA 1
ATOM 1964 C C . ALA A 1 270 ? 3.473 -1.941 -13.415 1.00 94.12 270 ALA A C 1
ATOM 1966 O O . ALA A 1 270 ? 3.646 -1.225 -12.427 1.00 94.12 270 ALA A O 1
ATOM 1967 N N . VAL A 1 271 ? 4.426 -2.745 -13.892 1.00 94.44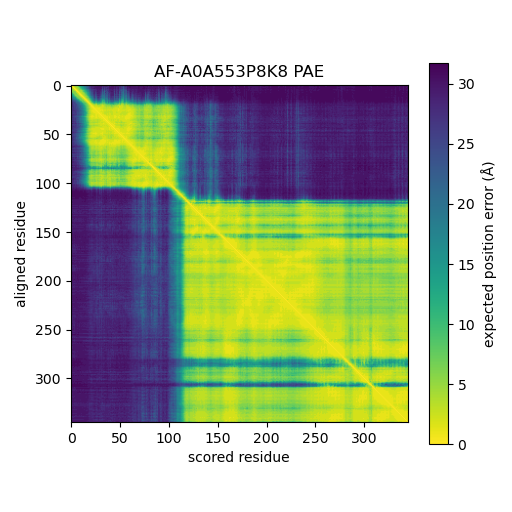 271 VAL A N 1
ATOM 1968 C CA . VAL A 1 271 ? 5.762 -2.845 -13.289 1.00 94.44 271 VAL A CA 1
ATOM 1969 C C . VAL A 1 271 ? 6.476 -1.503 -13.309 1.00 94.44 271 VAL A C 1
ATOM 1971 O O . VAL A 1 271 ? 7.023 -1.072 -12.295 1.00 94.44 271 VAL A O 1
ATOM 1974 N N . LEU A 1 272 ? 6.444 -0.794 -14.438 1.00 91.75 272 LEU A N 1
ATOM 1975 C CA . LEU A 1 272 ? 7.109 0.499 -14.537 1.00 91.75 272 LEU A CA 1
ATOM 1976 C C . LEU A 1 272 ? 6.490 1.540 -13.590 1.00 91.75 272 LEU A C 1
ATOM 1978 O O . LEU A 1 272 ? 7.226 2.266 -12.920 1.00 91.75 272 LEU A O 1
ATOM 1982 N N . ALA A 1 273 ? 5.159 1.593 -13.483 1.00 92.19 273 ALA A N 1
ATOM 1983 C CA . ALA A 1 273 ? 4.459 2.463 -12.537 1.00 92.19 273 ALA A CA 1
ATOM 1984 C C . ALA A 1 273 ? 4.830 2.138 -11.084 1.00 92.19 273 ALA A C 1
ATOM 1986 O O . ALA A 1 273 ? 5.142 3.042 -10.308 1.00 92.19 273 ALA A O 1
ATOM 1987 N N . SER A 1 274 ? 4.848 0.850 -10.742 1.00 92.62 274 SER A N 1
ATOM 1988 C CA . SER A 1 274 ? 5.190 0.346 -9.412 1.00 92.62 274 SER A CA 1
ATOM 1989 C C . SER A 1 274 ? 6.632 0.684 -9.021 1.00 92.62 274 SER A C 1
ATOM 1991 O O . SER A 1 274 ? 6.902 1.162 -7.916 1.00 92.62 274 SER A O 1
ATOM 1993 N N . LEU A 1 275 ? 7.569 0.562 -9.964 1.00 91.00 275 LEU A N 1
ATOM 1994 C CA . LEU A 1 275 ? 8.952 0.990 -9.770 1.00 91.00 275 LEU A CA 1
ATOM 1995 C C . LEU A 1 275 ? 9.055 2.514 -9.617 1.00 91.00 275 LEU A C 1
ATOM 1997 O O . LEU A 1 275 ? 9.764 2.977 -8.724 1.00 91.00 275 LEU A O 1
ATOM 2001 N N . TYR A 1 276 ? 8.359 3.310 -10.440 1.00 89.00 276 TYR A N 1
ATOM 2002 C CA . TYR A 1 276 ? 8.340 4.776 -10.299 1.00 89.00 276 TYR A CA 1
ATOM 2003 C C . TYR A 1 276 ? 7.784 5.228 -8.956 1.00 89.00 276 TYR A C 1
ATOM 2005 O O . TYR A 1 276 ? 8.218 6.252 -8.429 1.00 89.00 276 TYR A O 1
ATOM 2013 N N . HIS A 1 277 ? 6.820 4.492 -8.415 1.00 88.12 277 HIS A N 1
ATOM 2014 C CA . HIS A 1 277 ? 6.287 4.744 -7.088 1.00 88.12 277 HIS A CA 1
ATOM 2015 C C . HIS A 1 277 ? 7.327 4.420 -6.008 1.00 88.12 277 HIS A C 1
ATOM 2017 O O . HIS A 1 277 ? 7.655 5.272 -5.185 1.00 88.12 277 HIS A O 1
ATOM 2023 N N . TRP A 1 278 ? 7.951 3.241 -6.077 1.00 88.00 278 TRP A N 1
ATOM 2024 C CA . TRP A 1 278 ? 8.910 2.784 -5.066 1.00 88.00 278 TRP A CA 1
ATOM 2025 C C . TRP A 1 278 ? 10.247 3.553 -5.072 1.00 88.00 278 TRP A C 1
ATOM 2027 O O . TRP A 1 278 ? 10.774 3.919 -4.012 1.00 88.00 278 TRP A O 1
ATOM 2037 N N . CYS A 1 279 ? 10.796 3.807 -6.260 1.00 84.38 279 CYS A N 1
ATOM 2038 C CA . CYS A 1 279 ? 12.106 4.426 -6.497 1.00 84.38 279 CYS A CA 1
ATOM 2039 C C . CYS A 1 279 ? 12.023 5.901 -6.916 1.00 84.38 279 CYS A C 1
ATOM 2041 O O . CYS A 1 279 ? 13.039 6.567 -7.108 1.00 84.38 279 CYS A O 1
ATOM 2043 N N . GLY A 1 280 ? 10.821 6.453 -7.083 1.00 81.44 280 GLY A N 1
ATOM 2044 C CA . GLY A 1 280 ? 10.654 7.832 -7.530 1.00 81.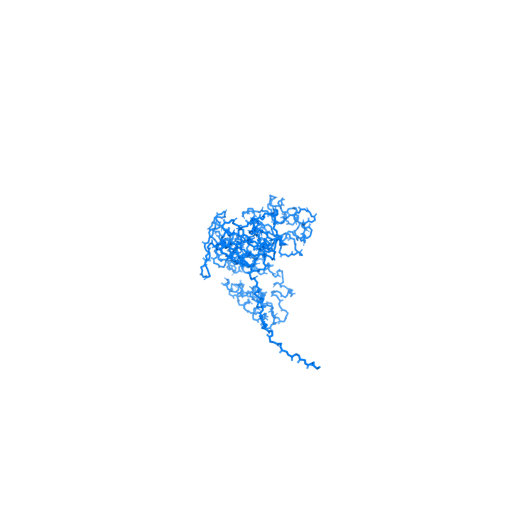44 280 GLY A CA 1
ATOM 2045 C C . GLY A 1 280 ? 11.258 8.072 -8.918 1.00 81.44 280 GLY A C 1
ATOM 2046 O O . GLY A 1 280 ? 11.197 7.237 -9.816 1.00 81.44 280 GLY A O 1
ATOM 2047 N N . THR A 1 281 ? 11.866 9.244 -9.111 1.00 71.44 281 THR A N 1
ATOM 2048 C CA . THR A 1 281 ? 12.552 9.604 -10.366 1.00 71.44 281 THR A CA 1
ATOM 2049 C C . THR A 1 281 ? 13.963 9.020 -10.475 1.00 71.44 281 THR A C 1
ATOM 2051 O O . THR A 1 281 ? 14.627 9.230 -11.491 1.00 71.44 281 THR A O 1
ATOM 2054 N N . ALA A 1 282 ? 14.430 8.267 -9.472 1.00 58.78 282 ALA A N 1
ATOM 2055 C CA . ALA A 1 282 ? 15.776 7.694 -9.442 1.00 58.78 282 ALA A CA 1
ATOM 2056 C C . ALA A 1 282 ? 16.025 6.672 -10.556 1.00 58.78 282 ALA A C 1
ATOM 2058 O O . ALA A 1 282 ? 17.159 6.507 -11.001 1.00 58.78 282 ALA A O 1
ATOM 2059 N N . ILE A 1 283 ? 14.953 6.070 -11.081 1.00 67.62 283 ILE A N 1
ATOM 2060 C CA . ILE A 1 283 ? 14.982 5.235 -12.290 1.00 67.62 283 ILE A CA 1
ATOM 2061 C C . ILE A 1 283 ? 15.618 5.987 -13.466 1.00 67.62 283 ILE A C 1
ATOM 2063 O O . ILE A 1 283 ? 16.240 5.371 -14.328 1.00 67.62 283 ILE A O 1
ATOM 2067 N N . LEU A 1 284 ? 15.514 7.320 -13.487 1.00 67.12 284 LEU A N 1
ATOM 2068 C CA . LEU A 1 284 ? 15.955 8.126 -14.611 1.00 67.12 284 LEU A CA 1
ATOM 2069 C C . LEU A 1 284 ? 17.391 8.631 -14.482 1.00 67.12 284 LEU A C 1
ATOM 2071 O O . LEU A 1 284 ? 18.085 8.527 -15.485 1.00 67.12 284 LEU A O 1
ATOM 2075 N N . ASN A 1 285 ? 17.879 9.141 -13.335 1.00 61.91 285 ASN A N 1
ATOM 2076 C CA . ASN A 1 285 ? 19.204 9.803 -13.327 1.00 61.91 285 ASN A CA 1
ATOM 2077 C C . ASN A 1 285 ? 20.018 9.864 -12.009 1.00 61.91 285 ASN A C 1
ATOM 2079 O O . ASN A 1 285 ? 21.168 10.276 -12.095 1.00 61.91 285 ASN A O 1
ATOM 2083 N N . ASN A 1 286 ? 19.526 9.443 -10.831 1.00 64.94 286 ASN A N 1
ATOM 2084 C CA . ASN A 1 286 ? 20.260 9.640 -9.559 1.00 64.94 286 ASN A CA 1
ATOM 2085 C C . ASN A 1 286 ? 20.302 8.380 -8.678 1.00 64.94 286 ASN A C 1
ATOM 2087 O O . ASN A 1 286 ? 19.260 7.745 -8.520 1.00 64.94 286 ASN A O 1
ATOM 2091 N N . PRO A 1 287 ? 21.463 7.994 -8.103 1.00 60.97 287 PRO A N 1
ATOM 2092 C CA . PRO A 1 287 ? 21.550 6.814 -7.246 1.00 60.97 287 PRO A CA 1
ATOM 2093 C C . PRO A 1 287 ? 20.753 7.030 -5.962 1.00 60.97 287 PRO A C 1
ATOM 2095 O O . PRO A 1 287 ? 21.067 7.922 -5.182 1.00 60.97 287 PRO A O 1
ATOM 2098 N N . ASP A 1 288 ? 19.744 6.194 -5.727 1.00 69.31 288 ASP A N 1
ATOM 2099 C CA . ASP A 1 288 ? 18.877 6.248 -4.541 1.00 69.31 288 ASP A CA 1
ATOM 2100 C C . ASP A 1 288 ? 18.988 4.993 -3.659 1.00 69.31 288 ASP A C 1
ATOM 2102 O O . ASP A 1 288 ? 18.252 4.829 -2.686 1.00 69.31 288 ASP A O 1
ATOM 2106 N N . GLN A 1 289 ? 19.907 4.082 -4.005 1.00 68.50 289 GLN A N 1
ATOM 2107 C CA . GLN A 1 289 ? 20.086 2.770 -3.379 1.00 68.50 289 GLN A CA 1
ATOM 2108 C C . GLN A 1 289 ? 18.833 1.871 -3.408 1.00 68.50 289 GLN A C 1
ATOM 2110 O O . GLN A 1 289 ? 18.823 0.847 -2.714 1.00 68.50 289 GLN A O 1
ATOM 2115 N N . LYS A 1 290 ? 17.771 2.210 -4.148 1.00 81.75 290 LYS A N 1
ATOM 2116 C CA . LYS A 1 290 ? 16.593 1.347 -4.327 1.00 81.75 290 LYS A CA 1
ATOM 2117 C C . LYS A 1 290 ? 16.640 0.681 -5.695 1.00 81.75 290 LYS A C 1
ATOM 2119 O O . LYS A 1 290 ? 16.902 -0.517 -5.757 1.00 81.75 290 LYS A O 1
ATOM 2124 N N . CYS A 1 291 ? 16.471 1.463 -6.761 1.00 82.88 291 CYS A N 1
ATOM 2125 C CA . CYS A 1 291 ? 16.513 0.972 -8.143 1.00 82.88 291 CYS A CA 1
ATOM 2126 C C . CYS A 1 291 ? 17.823 1.304 -8.856 1.00 82.88 291 CYS A C 1
ATOM 2128 O O . CYS A 1 291 ? 18.111 0.715 -9.896 1.00 82.88 291 CYS A O 1
ATOM 2130 N N . TYR A 1 292 ? 18.628 2.218 -8.309 1.00 84.81 292 TYR A N 1
ATOM 2131 C CA . TYR A 1 292 ? 19.952 2.512 -8.839 1.00 84.81 292 TYR A CA 1
ATOM 2132 C C . TYR A 1 292 ? 21.024 2.303 -7.764 1.00 84.81 292 TYR A C 1
ATOM 2134 O O . TYR A 1 292 ? 21.109 3.022 -6.764 1.00 84.81 292 TYR A O 1
ATOM 2142 N N . VAL A 1 293 ? 21.827 1.258 -7.973 1.00 86.69 293 VAL A N 1
ATOM 2143 C CA . VAL A 1 293 ? 22.867 0.788 -7.053 1.00 86.69 293 VAL A CA 1
ATOM 2144 C C . VAL A 1 293 ? 24.232 1.276 -7.528 1.00 86.69 293 VAL A C 1
ATOM 2146 O O . VAL A 1 293 ? 24.591 1.114 -8.694 1.00 86.69 293 VAL A O 1
ATOM 2149 N N . ARG A 1 294 ? 25.021 1.860 -6.619 1.00 86.19 294 ARG A N 1
ATOM 2150 C CA . ARG A 1 294 ? 26.365 2.365 -6.932 1.00 86.19 294 ARG A CA 1
ATOM 2151 C C . ARG A 1 294 ? 27.254 1.241 -7.482 1.00 86.19 294 ARG A C 1
ATOM 2153 O O . ARG A 1 294 ? 27.392 0.186 -6.866 1.00 86.19 294 ARG A O 1
ATOM 2160 N N . GLY A 1 295 ? 27.887 1.492 -8.628 1.00 87.25 295 GLY A N 1
ATOM 2161 C CA . GLY A 1 295 ? 28.744 0.515 -9.308 1.00 87.25 295 GLY A CA 1
ATOM 2162 C C . GLY A 1 295 ? 27.986 -0.550 -10.107 1.00 87.25 295 GLY A C 1
ATOM 2163 O O . GLY A 1 295 ? 28.592 -1.553 -10.472 1.00 87.25 295 GLY A O 1
ATOM 2164 N N . CYS A 1 296 ? 26.690 -0.347 -10.355 1.00 88.88 296 CYS A N 1
ATOM 2165 C CA . CYS A 1 296 ? 25.886 -1.111 -11.304 1.00 88.88 296 CYS A CA 1
ATOM 2166 C C . CYS A 1 296 ? 25.486 -0.212 -12.486 1.00 88.88 296 CYS A C 1
ATOM 2168 O O . CYS A 1 296 ? 25.244 0.981 -12.279 1.00 88.88 296 CYS A O 1
ATOM 2170 N N . PRO A 1 297 ? 25.345 -0.754 -13.709 1.00 89.00 297 PRO A N 1
ATOM 2171 C CA . PRO A 1 297 ? 24.649 -0.060 -14.787 1.00 89.00 297 PRO A CA 1
ATOM 2172 C C . PRO A 1 297 ? 23.233 0.345 -14.362 1.00 89.00 297 PRO A C 1
ATOM 2174 O O . PRO A 1 297 ? 22.567 -0.379 -13.618 1.00 89.00 297 PRO A O 1
ATOM 2177 N N . ASN A 1 298 ? 22.726 1.466 -14.879 1.00 87.38 298 ASN A N 1
ATOM 2178 C CA . ASN A 1 298 ? 21.305 1.785 -14.746 1.00 87.38 298 ASN A CA 1
ATOM 2179 C C . ASN A 1 298 ? 20.500 0.939 -15.750 1.00 87.38 298 ASN A C 1
ATOM 2181 O O . ASN A 1 298 ? 20.129 1.399 -16.829 1.00 87.38 298 ASN A O 1
ATOM 2185 N N . TYR A 1 299 ? 20.287 -0.332 -15.399 1.00 89.88 299 TYR A N 1
ATOM 2186 C CA . TYR A 1 299 ? 19.659 -1.331 -16.265 1.00 89.88 299 TYR A CA 1
ATOM 2187 C C . TYR A 1 299 ? 18.292 -0.883 -16.790 1.00 89.88 299 TYR A C 1
ATOM 2189 O O . TYR A 1 299 ? 18.028 -1.028 -17.981 1.00 89.88 299 TYR A O 1
ATOM 2197 N N . ILE A 1 300 ? 17.447 -0.313 -15.922 1.00 88.06 300 ILE A N 1
ATOM 2198 C CA . ILE A 1 300 ? 16.086 0.102 -16.289 1.00 88.06 300 ILE A CA 1
ATOM 2199 C C . ILE A 1 300 ? 16.146 1.270 -17.278 1.00 88.06 300 ILE A C 1
ATOM 2201 O O . ILE A 1 300 ? 15.539 1.192 -18.343 1.00 88.06 300 ILE A O 1
ATOM 2205 N N . LYS A 1 301 ? 16.937 2.315 -16.993 1.00 85.81 301 LYS A N 1
ATOM 2206 C CA . LYS A 1 301 ? 17.126 3.433 -17.930 1.00 85.81 301 LYS A CA 1
ATOM 2207 C C . LYS A 1 301 ? 17.641 2.953 -19.282 1.00 85.81 301 LYS A C 1
ATOM 2209 O O . LYS A 1 301 ? 17.123 3.369 -20.311 1.00 85.81 301 LYS A O 1
ATOM 2214 N N . ASN A 1 302 ? 18.636 2.071 -19.290 1.00 85.69 302 ASN A N 1
ATOM 2215 C CA . ASN A 1 302 ? 19.230 1.570 -20.527 1.00 85.69 302 ASN A CA 1
ATOM 2216 C C . ASN A 1 302 ? 18.212 0.788 -21.371 1.00 85.69 302 ASN A C 1
ATOM 2218 O O . ASN A 1 302 ? 18.199 0.923 -22.594 1.00 85.69 302 ASN A O 1
ATOM 2222 N N . ALA A 1 303 ? 17.344 0.005 -20.729 1.00 86.00 303 ALA A N 1
ATOM 2223 C CA . ALA A 1 303 ? 16.297 -0.743 -21.417 1.00 86.00 303 ALA A CA 1
ATOM 2224 C C . ALA A 1 303 ? 15.146 0.131 -21.928 1.00 86.00 303 ALA A C 1
ATOM 2226 O O . ALA A 1 303 ? 14.548 -0.213 -22.940 1.00 86.00 303 ALA A O 1
ATOM 2227 N N . LEU A 1 304 ? 14.854 1.249 -21.260 1.00 81.06 304 LEU A N 1
ATOM 2228 C CA . LEU A 1 304 ? 13.790 2.174 -21.661 1.00 81.06 304 LEU A CA 1
ATOM 2229 C C . LEU A 1 304 ? 14.258 3.248 -22.658 1.00 81.06 304 LEU A C 1
ATOM 2231 O O . LEU A 1 304 ? 13.458 3.718 -23.463 1.00 81.06 304 LEU A O 1
ATOM 2235 N N . GLY A 1 305 ? 15.532 3.648 -22.595 1.00 72.44 305 GLY A N 1
ATOM 2236 C CA . GLY A 1 305 ? 16.108 4.717 -23.416 1.00 72.44 305 GLY A CA 1
ATOM 2237 C C . GLY A 1 305 ? 16.770 4.245 -24.712 1.00 72.44 305 GLY A C 1
ATOM 2238 O O . GLY A 1 305 ? 16.615 4.902 -25.733 1.00 72.44 305 GLY A O 1
ATOM 2239 N N . ASN A 1 306 ? 17.488 3.113 -24.686 1.00 63.12 306 ASN A N 1
ATOM 2240 C CA . ASN A 1 306 ? 18.298 2.653 -25.828 1.00 63.12 306 ASN A CA 1
ATOM 2241 C C . ASN A 1 306 ? 17.768 1.372 -26.480 1.00 63.12 306 ASN A C 1
ATOM 2243 O O . ASN A 1 306 ? 18.128 1.056 -27.611 1.00 63.12 306 ASN A O 1
ATOM 2247 N N . ARG A 1 307 ? 16.952 0.600 -25.761 1.00 60.91 307 ARG A N 1
ATOM 2248 C CA . ARG A 1 307 ? 16.253 -0.566 -26.302 1.00 60.91 307 ARG A CA 1
ATOM 2249 C C . ARG A 1 307 ? 14.787 -0.197 -26.445 1.00 60.91 307 ARG A C 1
ATOM 2251 O O . ARG A 1 307 ? 14.282 0.679 -25.757 1.00 60.91 307 ARG A O 1
ATOM 2258 N N . ILE A 1 308 ? 14.122 -0.840 -27.387 1.00 60.88 308 ILE A N 1
ATOM 2259 C CA . ILE A 1 308 ? 12.795 -0.495 -27.910 1.00 60.88 308 ILE A CA 1
ATOM 2260 C C . ILE A 1 308 ? 11.722 -0.438 -26.791 1.00 60.88 308 ILE A C 1
ATOM 2262 O O . ILE A 1 308 ? 10.664 0.141 -27.002 1.00 60.88 308 ILE A O 1
ATOM 2266 N N . GLY A 1 309 ? 12.003 -0.896 -25.565 1.00 73.69 309 GLY A N 1
ATOM 2267 C CA . GLY A 1 309 ? 11.175 -0.631 -24.385 1.00 73.69 309 GLY A CA 1
ATOM 2268 C C . GLY A 1 309 ? 9.985 -1.577 -24.299 1.00 73.69 309 GLY A C 1
ATOM 2269 O O . GLY A 1 309 ? 8.889 -1.145 -23.961 1.00 73.69 309 GLY A O 1
ATOM 2270 N N . ARG A 1 310 ? 10.198 -2.849 -24.659 1.00 89.19 310 ARG A N 1
ATOM 2271 C CA . ARG A 1 310 ? 9.201 -3.925 -24.561 1.00 89.19 310 ARG A CA 1
ATOM 2272 C C . ARG A 1 310 ? 9.315 -4.646 -23.218 1.00 89.19 310 ARG A C 1
ATOM 2274 O O . ARG A 1 310 ? 10.338 -4.556 -22.539 1.00 89.19 310 ARG A O 1
ATOM 2281 N N . ASP A 1 311 ? 8.311 -5.448 -22.879 1.00 92.19 311 ASP A N 1
ATOM 2282 C CA . ASP A 1 311 ? 8.282 -6.237 -21.639 1.00 92.19 311 ASP A CA 1
ATOM 2283 C C . ASP A 1 311 ? 9.521 -7.129 -21.469 1.00 92.19 311 ASP A C 1
ATOM 2285 O O . ASP A 1 311 ? 10.078 -7.218 -20.377 1.00 92.19 311 ASP A O 1
ATOM 2289 N N . ALA A 1 312 ? 9.997 -7.752 -22.554 1.00 92.19 312 ALA A N 1
ATOM 2290 C CA . ALA A 1 312 ? 11.203 -8.579 -22.533 1.00 92.19 312 ALA A CA 1
ATOM 2291 C C . ALA A 1 312 ? 12.459 -7.763 -22.179 1.00 92.19 312 ALA A C 1
ATOM 2293 O O . ALA A 1 312 ? 13.271 -8.203 -21.366 1.00 92.19 312 ALA A O 1
ATOM 2294 N N . ASP A 1 313 ? 12.585 -6.550 -22.729 1.00 91.44 313 ASP A N 1
ATOM 2295 C CA . ASP A 1 313 ? 13.699 -5.646 -22.435 1.00 91.44 313 ASP A CA 1
ATOM 2296 C C . ASP A 1 313 ? 13.665 -5.213 -20.960 1.00 91.44 313 ASP A C 1
ATOM 2298 O O . ASP A 1 313 ? 14.690 -5.246 -20.271 1.00 91.44 313 ASP A O 1
ATOM 2302 N N . LEU A 1 314 ? 12.473 -4.874 -20.451 1.00 92.00 314 LEU A N 1
ATOM 2303 C CA . LEU A 1 314 ? 12.254 -4.522 -19.047 1.00 92.00 314 LEU A CA 1
ATOM 2304 C C . LEU A 1 314 ? 12.566 -5.702 -18.113 1.00 92.00 314 LEU A C 1
ATOM 2306 O O . LEU A 1 314 ? 13.257 -5.530 -17.108 1.00 92.00 314 LEU A O 1
ATOM 2310 N N . LYS A 1 315 ? 12.132 -6.917 -18.458 1.00 94.81 315 LYS A N 1
ATOM 2311 C CA . LYS A 1 315 ? 12.408 -8.131 -17.679 1.00 94.81 315 LYS A CA 1
ATOM 2312 C C . LYS A 1 315 ? 13.904 -8.433 -17.612 1.00 94.81 315 LYS A C 1
ATOM 2314 O O . LYS A 1 315 ? 14.424 -8.663 -16.520 1.00 94.81 315 LYS A O 1
ATOM 2319 N N . SER A 1 316 ? 14.615 -8.364 -18.739 1.00 94.06 316 SER A N 1
ATOM 2320 C CA . SER A 1 316 ? 16.075 -8.529 -18.769 1.00 94.06 316 SER A CA 1
ATOM 2321 C C . SER A 1 316 ? 16.797 -7.453 -17.955 1.00 94.06 316 SER A C 1
ATOM 2323 O O . SER A 1 316 ? 17.761 -7.754 -17.250 1.00 94.06 316 SER A O 1
ATOM 2325 N N . ALA A 1 317 ? 16.317 -6.207 -17.990 1.00 92.88 317 ALA A N 1
ATOM 2326 C CA . ALA A 1 317 ? 16.862 -5.133 -17.166 1.00 92.88 317 ALA A CA 1
ATOM 2327 C C . ALA A 1 317 ? 16.710 -5.414 -15.669 1.00 92.88 317 ALA A C 1
ATOM 2329 O O . ALA A 1 317 ? 17.665 -5.257 -14.908 1.00 92.88 317 ALA A O 1
ATOM 2330 N N . LEU A 1 318 ? 15.531 -5.867 -15.242 1.00 94.44 318 LEU A N 1
ATOM 2331 C CA . LEU A 1 318 ? 15.273 -6.210 -13.846 1.00 94.44 318 LEU A CA 1
ATOM 2332 C C . LEU A 1 318 ? 16.097 -7.417 -13.392 1.00 94.44 318 LEU A C 1
ATOM 2334 O O . LEU A 1 318 ? 16.609 -7.413 -12.274 1.00 94.44 318 LEU A O 1
ATOM 2338 N N . GLN A 1 319 ? 16.295 -8.417 -14.257 1.00 96.38 319 GLN A N 1
ATOM 2339 C CA . GLN A 1 319 ? 17.198 -9.540 -13.988 1.00 96.38 319 GLN A CA 1
ATOM 2340 C C . GLN A 1 319 ? 18.645 -9.067 -13.792 1.00 96.38 319 GLN A C 1
ATOM 2342 O O . GLN A 1 319 ? 19.283 -9.453 -12.812 1.00 96.38 319 GLN A O 1
ATOM 2347 N N . GLY A 1 320 ? 19.142 -8.184 -14.665 1.00 95.06 320 GLY A N 1
ATOM 2348 C CA . GLY A 1 320 ? 20.467 -7.574 -14.522 1.00 95.06 320 GLY A CA 1
ATOM 2349 C C . GLY A 1 320 ? 20.608 -6.766 -13.229 1.00 95.06 320 GLY A C 1
ATOM 2350 O O . GLY A 1 320 ? 21.577 -6.944 -12.486 1.00 95.06 320 GLY A O 1
ATOM 2351 N N . LEU A 1 321 ? 19.602 -5.944 -12.909 1.00 93.12 321 LEU A N 1
ATOM 2352 C CA . LEU A 1 321 ? 19.554 -5.174 -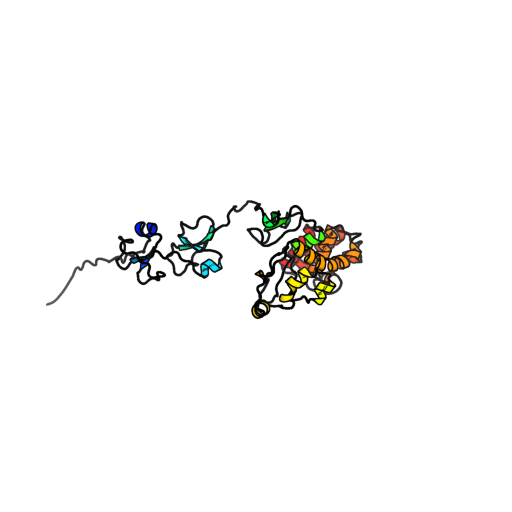11.667 1.00 93.12 321 LEU A CA 1
ATOM 2353 C C . LEU A 1 321 ? 19.577 -6.093 -10.442 1.00 93.12 321 LEU A C 1
ATOM 2355 O O . LEU A 1 321 ? 20.398 -5.884 -9.552 1.00 93.12 321 LEU A O 1
ATOM 2359 N N . LYS A 1 322 ? 18.738 -7.134 -10.410 1.00 95.56 322 LYS A N 1
ATOM 2360 C CA . LYS A 1 322 ? 18.691 -8.122 -9.323 1.00 95.56 322 LYS A CA 1
ATOM 2361 C C . LYS A 1 322 ? 20.054 -8.781 -9.104 1.00 95.56 322 LYS A C 1
ATOM 2363 O O . LYS A 1 322 ? 20.526 -8.824 -7.969 1.00 95.56 322 LYS A O 1
ATOM 2368 N N . SER A 1 323 ? 20.697 -9.260 -10.170 1.00 96.56 323 SER A N 1
ATOM 2369 C CA . SER A 1 323 ? 22.024 -9.884 -10.087 1.00 96.56 323 SER A CA 1
ATOM 2370 C C . SER A 1 323 ? 23.070 -8.918 -9.531 1.00 96.56 323 SER A C 1
ATOM 2372 O O . SER A 1 323 ? 23.864 -9.296 -8.670 1.00 96.56 323 SER A O 1
ATOM 2374 N N . CYS A 1 324 ? 23.034 -7.649 -9.948 1.00 94.38 324 CYS A N 1
ATOM 2375 C CA . CYS A 1 324 ? 23.954 -6.645 -9.424 1.00 94.38 324 CYS A CA 1
ATOM 2376 C C . CYS A 1 324 ? 23.650 -6.263 -7.966 1.00 94.38 324 CYS A C 1
ATOM 2378 O O . CYS A 1 324 ? 24.559 -6.089 -7.163 1.00 94.38 324 CYS A O 1
ATOM 2380 N N . MET A 1 325 ? 22.377 -6.190 -7.569 1.00 93.38 325 MET A N 1
ATOM 2381 C CA . MET A 1 325 ? 22.001 -5.979 -6.168 1.00 93.38 325 MET A CA 1
ATOM 2382 C C . MET A 1 325 ? 22.557 -7.085 -5.263 1.00 93.38 325 MET A C 1
ATOM 2384 O O . MET A 1 325 ? 23.070 -6.783 -4.187 1.00 93.38 325 MET A O 1
ATOM 2388 N N . ILE A 1 326 ? 22.493 -8.345 -5.705 1.00 95.06 326 ILE A N 1
ATOM 2389 C CA . ILE A 1 326 ? 23.063 -9.485 -4.975 1.00 95.06 326 ILE A CA 1
ATOM 2390 C C . ILE A 1 326 ? 24.585 -9.337 -4.859 1.00 95.06 326 ILE A C 1
ATOM 2392 O O . ILE A 1 326 ? 25.114 -9.432 -3.753 1.00 95.06 326 ILE A O 1
ATOM 2396 N N . SER A 1 327 ? 25.288 -9.032 -5.956 1.00 95.62 327 SER A N 1
ATOM 2397 C CA . SER A 1 327 ? 26.754 -8.891 -5.931 1.00 95.62 327 SER A CA 1
ATOM 2398 C C . SER A 1 327 ? 27.241 -7.711 -5.083 1.00 95.62 327 SER A C 1
ATOM 2400 O O . SER A 1 327 ? 28.348 -7.745 -4.553 1.00 95.62 327 SER A O 1
ATOM 2402 N N . LYS A 1 328 ? 26.411 -6.676 -4.911 1.00 93.62 328 LYS A N 1
ATOM 2403 C CA . LYS A 1 328 ? 26.679 -5.533 -4.025 1.00 93.62 328 LYS A CA 1
ATOM 2404 C C . LYS A 1 328 ? 26.217 -5.746 -2.578 1.00 93.62 328 LYS A C 1
ATOM 2406 O O . LYS A 1 328 ? 26.261 -4.798 -1.798 1.00 93.62 328 LYS A O 1
ATOM 2411 N N . GLY A 1 329 ? 25.763 -6.946 -2.210 1.00 92.69 329 GLY A N 1
ATOM 2412 C CA . GLY A 1 329 ? 25.346 -7.258 -0.838 1.00 92.69 329 GLY A CA 1
ATOM 2413 C C . GLY A 1 329 ? 24.103 -6.487 -0.383 1.00 92.69 329 GLY A C 1
ATOM 2414 O O . GLY A 1 329 ? 23.962 -6.154 0.794 1.00 92.69 329 GLY A O 1
ATOM 2415 N N . MET A 1 330 ? 23.199 -6.152 -1.309 1.00 90.00 330 MET A N 1
ATOM 2416 C CA . MET A 1 330 ? 21.973 -5.429 -0.976 1.00 90.00 330 MET A CA 1
ATOM 2417 C C . MET A 1 330 ? 21.065 -6.264 -0.068 1.00 90.00 330 MET A C 1
ATOM 2419 O O . MET A 1 330 ? 20.955 -7.481 -0.205 1.00 90.00 330 MET A O 1
ATOM 2423 N N . ARG A 1 331 ? 20.348 -5.585 0.837 1.00 89.19 331 ARG A N 1
ATOM 2424 C CA . ARG A 1 331 ? 19.393 -6.228 1.754 1.00 89.19 331 ARG A CA 1
ATOM 2425 C C . ARG A 1 331 ? 18.373 -7.081 0.988 1.00 89.19 331 ARG A C 1
ATOM 2427 O O . ARG A 1 331 ? 17.810 -6.628 -0.011 1.00 89.19 331 ARG A O 1
ATOM 2434 N N . SER A 1 332 ? 18.074 -8.264 1.524 1.00 91.25 332 SER A N 1
ATOM 2435 C CA . SER A 1 332 ? 17.196 -9.268 0.903 1.00 91.25 332 SER A CA 1
ATOM 2436 C C . SER A 1 332 ? 15.829 -8.719 0.491 1.00 91.25 332 SER A C 1
ATOM 2438 O O . SER A 1 332 ? 15.355 -9.023 -0.597 1.00 91.25 332 SER A O 1
ATOM 2440 N N . TRP A 1 333 ? 15.216 -7.848 1.296 1.00 88.81 333 TRP A N 1
ATOM 2441 C CA . TRP A 1 333 ? 13.909 -7.267 0.972 1.00 88.81 333 TRP A CA 1
ATOM 2442 C C . TRP A 1 333 ? 13.925 -6.397 -0.297 1.00 88.81 333 TRP A C 1
ATOM 2444 O O . TRP A 1 333 ? 12.956 -6.417 -1.051 1.00 88.81 333 TRP A O 1
ATOM 2454 N N . LYS A 1 334 ? 15.028 -5.689 -0.588 1.00 90.75 334 LYS A N 1
ATOM 2455 C CA . LYS A 1 334 ? 15.167 -4.903 -1.828 1.00 90.75 334 LYS A CA 1
ATOM 2456 C C . LYS A 1 334 ? 15.297 -5.824 -3.041 1.00 90.75 334 LYS A C 1
ATOM 2458 O O . LYS A 1 334 ? 14.668 -5.591 -4.067 1.00 90.75 334 LYS A O 1
ATOM 2463 N N . VAL A 1 335 ? 16.086 -6.892 -2.904 1.00 92.62 335 VAL A N 1
ATOM 2464 C CA . VAL A 1 335 ? 16.250 -7.921 -3.945 1.00 92.62 335 VAL A CA 1
ATOM 2465 C C . VAL A 1 335 ? 14.918 -8.630 -4.212 1.00 92.62 335 VAL A C 1
ATOM 2467 O O . VAL A 1 335 ? 14.549 -8.840 -5.367 1.00 92.62 335 VAL A O 1
ATOM 2470 N N . ASN A 1 336 ? 14.169 -8.952 -3.156 1.00 92.12 336 ASN A N 1
ATOM 2471 C CA . ASN A 1 336 ? 12.859 -9.591 -3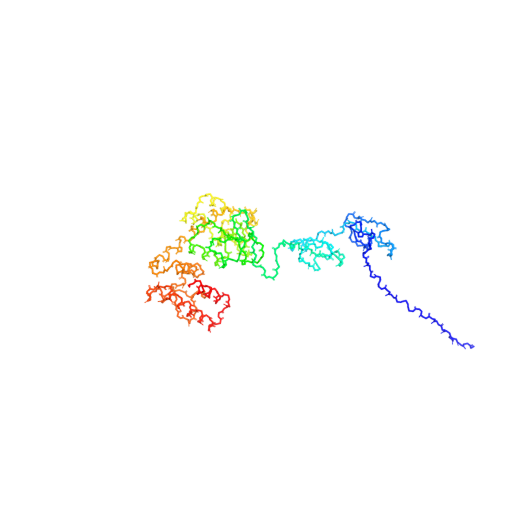.251 1.00 92.12 336 ASN A CA 1
ATOM 2472 C C . ASN A 1 336 ? 11.827 -8.689 -3.934 1.00 92.12 336 ASN A C 1
ATOM 2474 O O . ASN A 1 336 ? 11.072 -9.190 -4.761 1.00 92.12 336 ASN A O 1
ATOM 2478 N N . ARG A 1 337 ? 11.842 -7.375 -3.669 1.00 92.25 337 ARG A N 1
ATOM 2479 C CA . ARG A 1 337 ? 10.979 -6.404 -4.359 1.00 92.25 337 ARG A CA 1
ATOM 2480 C C . ARG A 1 337 ? 11.177 -6.451 -5.879 1.00 92.25 337 ARG A C 1
ATOM 2482 O O . ARG A 1 337 ? 10.217 -6.656 -6.609 1.00 92.25 337 ARG A O 1
ATOM 2489 N N . ILE A 1 338 ? 12.423 -6.376 -6.358 1.00 94.50 338 ILE A N 1
ATOM 2490 C CA . ILE A 1 338 ? 12.723 -6.504 -7.798 1.00 94.50 338 ILE A CA 1
ATOM 2491 C C . ILE A 1 338 ? 12.348 -7.894 -8.335 1.00 94.50 338 ILE A C 1
ATOM 2493 O O . ILE A 1 338 ? 11.846 -8.025 -9.447 1.00 94.50 338 ILE A O 1
ATOM 2497 N N . ASN A 1 339 ? 12.563 -8.951 -7.553 1.00 95.25 339 ASN A N 1
ATOM 2498 C CA . ASN A 1 339 ? 12.187 -10.305 -7.950 1.00 95.25 339 ASN A CA 1
ATOM 2499 C C . ASN A 1 339 ? 10.669 -10.488 -8.114 1.00 95.25 339 ASN A C 1
ATOM 2501 O O . ASN A 1 339 ? 10.256 -11.276 -8.962 1.00 95.25 339 ASN A O 1
ATOM 2505 N N . ASN A 1 340 ? 9.851 -9.781 -7.333 1.00 92.56 340 ASN A N 1
ATOM 2506 C CA . ASN A 1 340 ? 8.397 -9.798 -7.486 1.00 92.56 340 ASN A CA 1
ATOM 2507 C C . ASN A 1 340 ? 7.975 -9.161 -8.816 1.00 92.56 340 ASN A C 1
ATOM 2509 O O . ASN A 1 340 ? 7.190 -9.765 -9.541 1.00 92.56 340 ASN A O 1
ATOM 2513 N N . GLU A 1 341 ? 8.592 -8.041 -9.203 1.00 94.94 341 GLU A N 1
ATOM 2514 C CA . GLU A 1 341 ? 8.359 -7.419 -10.516 1.00 94.94 341 GLU A CA 1
ATOM 2515 C C . GLU A 1 341 ? 8.717 -8.359 -11.679 1.00 94.94 341 GLU A C 1
ATOM 2517 O O . GLU A 1 341 ? 7.964 -8.486 -12.641 1.00 94.94 341 GLU A O 1
ATOM 2522 N N . ILE A 1 342 ? 9.834 -9.091 -11.569 1.00 95.25 342 ILE A N 1
ATOM 2523 C CA . ILE A 1 342 ? 10.252 -10.082 -12.581 1.00 95.25 342 ILE A CA 1
ATOM 2524 C C . ILE A 1 342 ? 9.248 -11.235 -12.707 1.00 95.25 342 ILE A C 1
ATOM 2526 O O . ILE A 1 342 ? 9.078 -11.769 -13.800 1.00 95.25 342 ILE A O 1
ATOM 2530 N N . LYS A 1 343 ? 8.640 -11.668 -11.596 1.00 93.94 343 LYS A N 1
ATOM 2531 C CA . LYS A 1 343 ? 7.640 -12.749 -11.590 1.00 93.94 343 LYS A CA 1
ATOM 2532 C C . LYS A 1 343 ? 6.298 -12.298 -12.155 1.00 93.94 343 LYS A C 1
ATOM 2534 O O . LYS A 1 343 ? 5.566 -13.128 -12.684 1.00 93.94 343 LYS A O 1
ATOM 2539 N N . PHE A 1 344 ? 5.967 -11.021 -11.991 1.00 92.38 344 PHE A N 1
ATOM 2540 C CA . PHE A 1 344 ? 4.723 -10.455 -12.491 1.00 92.38 344 PHE A CA 1
ATOM 2541 C C . PHE A 1 344 ? 4.735 -10.286 -14.022 1.00 92.38 344 PHE A C 1
ATOM 2543 O O . PHE A 1 344 ? 3.728 -10.606 -14.670 1.00 92.38 344 PHE A O 1
ATOM 2550 N N . LEU A 1 345 ? 5.876 -9.843 -14.577 1.00 90.19 345 LEU A N 1
ATOM 2551 C CA . LEU A 1 345 ? 6.168 -9.790 -16.020 1.00 90.19 345 LEU A CA 1
ATOM 2552 C C . LEU A 1 345 ? 6.194 -11.182 -16.656 1.00 90.19 345 LEU A C 1
ATOM 2554 O O . LEU A 1 345 ? 5.281 -11.467 -17.458 1.00 90.19 345 LEU A O 1
#

Radius of gyration: 30.78 Å; Cα contacts (8 Å, |Δi|>4): 586; chains: 1; bounding box: 48×66×115 Å

Foldseek 3Di:
DDDDDDDDPPPPPPPPPPPQDADPLLVVLQWGFDFLPADQVVSQWDFPSRVVDDRRTTTRNSPPAADPLLVVVVFGWDFPVPLDAADWAAPSSVSDDRRITGRNHPPDDDDVPDQQFDALPVQQFTWGFLVPQPAAWEAPSDDDDLRTTTRHDDDDDQLQLSLLLVLLSGFYQFWDAPDQQAFTAGTSGDGQLADDLVVCVVLVQDPVLSVLSVLRHVQGGPVSCVVSVHDSRVRGDDPVSSSSSSVSVLVVLCVVCVVQPVAEDSLLSNLSSNCCVVVPCCLAPNQPLQQHDPPAPSLSNCLCPVNPRYPVSNLVSLVSSLVVCVVVVHDPVSSVSSVVSNVSD

InterPro domains:
  IPR023347 Lysozyme domain superfamily [G3DSA:1.10.530.40] (159-324)
  IPR031922 Pesticin, C-terminal [PF16754] (164-258)

Sequence (345 aa):
MWFLTGLTLVILQLNKAFCYYNEASCVNAGGYCIPTSSPCPGNKFVSGRCPTQPGNIKCCTSIPYDERQCTSEGGHCLNQGDCSGGRQLSGKCPRQPAGVKCCIKSTATTPPGSTGSGSCGSLGGVCQSYTTCSSVSVSGKCPGNSAMRCCLKNVRASVVQKHVSDEEGGIYLTGYIPTPGSGVTIASGVDLGQQGQRELTTRQVPTNIIQKLSPYLGLNTQQKVARAGLSAANLNLSLNEALSLDQAFLNKLLSRIQPYSSRLSDKGQAVLASLYHWCGTAILNNPDQKCYVRGCPNYIKNALGNRIGRDADLKSALQGLKSCMISKGMRSWKVNRINNEIKFL

Organism: Tigriopus californicus (NCBI:txid6832)

Nearest PDB structures (foldseek):
  4arm-assembly1_A  TM=7.067E-01  e=8.697E-06  Yersinia pestis
  4arp-assembly2_B  TM=6.779E-01  e=1.335E-05  Yersinia pestis
  4aqn-assembly1_B  TM=6.854E-01  e=1.654E-05  Yersinia pestis
  4arl-assembly2_B  TM=6.793E-01  e=3.900E-05  Yersinia pestis
  4arl-assembly1_A  TM=6.471E-01  e=2.983E-05  Yersinia pestis

Solvent-accessible surface area (backbone atoms only — not comparable to full-atom values): 19210 Å² total; per-residue (Å²): 134,89,80,91,86,86,86,78,83,78,77,79,76,75,79,69,76,76,76,82,64,73,38,70,67,11,48,78,62,53,22,37,44,39,48,74,90,51,90,42,64,90,70,43,64,39,78,84,25,30,74,95,50,61,90,61,37,25,12,22,53,49,40,71,56,77,36,72,65,12,48,75,70,69,22,42,34,30,44,64,87,66,49,73,52,55,56,74,38,79,79,28,34,74,90,50,62,91,61,41,22,11,26,22,66,45,84,69,83,79,63,101,84,58,82,58,73,50,68,27,63,95,71,60,19,37,18,30,49,52,91,76,39,93,40,44,38,30,36,88,57,30,82,79,58,91,56,27,12,19,25,32,78,85,53,92,60,55,64,35,60,36,48,34,23,55,77,54,62,19,28,28,48,47,24,36,60,91,45,70,78,28,17,37,27,32,25,48,61,52,51,28,19,80,36,52,72,70,56,41,52,74,43,63,40,55,65,76,55,48,64,68,47,55,87,43,44,55,26,39,22,46,64,49,34,51,74,71,75,50,56,40,73,75,39,70,47,54,71,68,54,32,52,50,47,45,47,32,62,43,50,65,40,51,65,70,47,51,92,40,52,93,48,20,50,62,56,38,46,14,46,52,39,37,45,41,66,76,38,41,70,27,58,72,80,46,79,69,73,72,74,22,51,91,97,49,79,57,34,61,37,48,21,59,73,78,37,92,28,32,45,68,42,49,43,53,17,46,52,53,44,41,55,46,37,57,76,68,68,51,60,66,69,63,46,48,54,49,50,50,50,53,71,67,98